Protein AF-A0A7C9A478-F1 (afdb_monomer_lite)

Foldseek 3Di:
DPDDPQDALQHQDDFDADLQQATFDDCVVVVCPPPPLGLQVVQVVQVVVVHAAEDEDEAAGFLVQLVVFHFHAQQVVRDGDDDPHDGHTSVNFFDLVQAQPRRSNTDTHGNLVDPRSLSRLLNRVVSCVVSRHQEYEYELCDAPSPDLSRLQSNLVSQLPDPRHHAYEYDDQDNPDPVRCVSRFARGAEYENHGDAALDLVLLVVVVVSLQVCLVVVQAQPHYRVGTYHHASDEQNAAWAAPPRDPPHDIDGRPHDLVSSLSSLQSCLLSLHDYHHHHDPVRDDPSNVCSSPVVVSVCSSPPNPSWHFDPDDPDDDPDDDDGDID

Sequence (325 aa):
RKYMPEASTNSVGADTIDEWGRVVPDPSRWPSAADGNGFTKVAESVHQMGLKFGIHVMKGLSLQAYNANTIILDSTKGVAYEEGGRVWTAKDIGVEDNVCKWMNQGFMAVNTSLGAGRAFLRSLYAQYAQWGVDFVKNDCVFGDDFDMGEISYVSELLGEFERPIIYSLSPGANANLELAKKINGLVNMYRVTADDWDQWEHVKAHFDVSRDFAAANMIGATGLNGRSWPDLDMLPLGWLSNADSNEGPHRQCNLTIDEQKTQMTLWSMAKSPIMFGGDMRRLDSMTYGLITNPVLLEINSFSSNNHECSCLLSVDHRPPVALIK

Secondary structure (DSSP, 8-state):
----TT--TT-SS--EE-TTS-EE--TTT-GGGTTTTTTHHHHHHHHHTT---EEEEESSEEHHHHHHTPBPEETTTTEE-EETTEE-BHHHHEEEEEE-TT-TTTEEEE-TTSHHHHHHHHHHHHHHHHTT--EEEEESSSGGG--HHHHHHHHHHHHH-SS--EEEE---TT--HHHHHHHGGG-SEEE-SS---SSHHHHHHHHHHHHHHHHTT-TTEEETTEEEEEE---B--SEEE-TT-SS--EEE-SS-HHHHHHHHHHHHHTT----B-S-GGG--HHHHHHHT-HHHHHHHHH--S--B------S--------B-

Structure (mmCIF, N/CA/C/O backbone):
data_AF-A0A7C9A478-F1
#
_entry.id   AF-A0A7C9A478-F1
#
loop_
_atom_site.group_PDB
_atom_site.id
_atom_site.type_symbol
_atom_site.label_atom_id
_atom_site.label_alt_id
_atom_site.label_comp_id
_atom_site.label_asym_id
_atom_site.label_entity_id
_atom_site.label_seq_id
_atom_site.pdbx_PDB_ins_code
_atom_site.Cartn_x
_atom_site.Cartn_y
_atom_site.Cartn_z
_atom_site.occupancy
_atom_site.B_iso_or_equiv
_atom_site.auth_seq_id
_atom_site.auth_comp_id
_atom_site.auth_asym_id
_atom_site.auth_atom_id
_atom_site.pdbx_PDB_model_num
ATOM 1 N N . ARG A 1 1 ? -12.675 8.443 -12.925 1.00 47.56 1 ARG A N 1
ATOM 2 C CA . ARG A 1 1 ? -13.158 8.719 -11.549 1.00 47.56 1 ARG A CA 1
ATOM 3 C C . ARG A 1 1 ? -14.431 9.547 -11.666 1.00 47.56 1 ARG A C 1
ATOM 5 O O . ARG A 1 1 ? -14.538 10.280 -12.637 1.00 47.56 1 ARG A O 1
ATOM 12 N N . LYS A 1 2 ? -15.391 9.405 -10.749 1.00 49.81 2 LYS A N 1
ATOM 13 C CA . LYS A 1 2 ? -16.482 10.381 -10.604 1.00 49.81 2 LYS A CA 1
ATOM 14 C C . LYS A 1 2 ? -15.938 11.534 -9.759 1.00 49.81 2 LYS A C 1
ATOM 16 O O . LYS A 1 2 ? -15.300 11.257 -8.744 1.00 49.81 2 LYS A O 1
ATOM 21 N N . TYR A 1 3 ? -16.114 12.771 -10.204 1.00 54.38 3 TYR A N 1
ATOM 22 C CA . TYR A 1 3 ? -15.634 13.943 -9.480 1.00 54.38 3 TYR A CA 1
ATOM 23 C C . TYR A 1 3 ? -16.358 14.138 -8.161 1.00 54.38 3 TYR A C 1
ATOM 25 O O . TYR A 1 3 ? -17.564 13.907 -8.060 1.00 54.38 3 TYR A O 1
ATOM 33 N N . MET A 1 4 ? -15.589 14.569 -7.167 1.00 57.47 4 MET A N 1
ATOM 34 C CA . MET A 1 4 ? -16.077 14.947 -5.853 1.00 57.47 4 MET A CA 1
ATOM 35 C C . MET A 1 4 ? -15.617 16.370 -5.561 1.00 57.47 4 MET A C 1
ATOM 37 O O . MET A 1 4 ? -14.416 16.577 -5.389 1.00 57.47 4 MET A O 1
ATOM 41 N N . PRO A 1 5 ? -16.545 17.343 -5.525 1.00 54.28 5 PRO A N 1
ATOM 42 C CA . PRO A 1 5 ? -16.210 18.753 -5.333 1.00 54.28 5 PRO A CA 1
ATOM 43 C C . PRO A 1 5 ? -15.437 19.047 -4.041 1.00 54.28 5 PRO A C 1
ATOM 45 O O . PRO A 1 5 ? -14.673 20.003 -3.997 1.00 54.28 5 PRO A O 1
ATOM 48 N N . GLU A 1 6 ? -15.613 18.221 -3.007 1.00 57.06 6 GLU A N 1
ATOM 49 C CA . GLU A 1 6 ? -15.021 18.417 -1.676 1.00 57.06 6 GLU A CA 1
ATOM 50 C C . GLU A 1 6 ? -13.717 17.623 -1.462 1.00 57.06 6 GLU A C 1
ATOM 52 O O . GLU A 1 6 ? -13.102 17.707 -0.400 1.00 57.06 6 GLU A O 1
ATOM 57 N N . ALA A 1 7 ? -13.262 16.856 -2.461 1.00 57.94 7 ALA A N 1
ATOM 58 C CA . ALA A 1 7 ? -12.037 16.069 -2.346 1.00 57.94 7 ALA A CA 1
ATOM 59 C C . ALA A 1 7 ? -10.788 16.961 -2.470 1.00 57.94 7 ALA A C 1
ATOM 61 O O . ALA A 1 7 ? -10.536 17.548 -3.525 1.00 57.94 7 ALA A O 1
ATOM 62 N N . SER A 1 8 ? -9.993 17.008 -1.399 1.00 61.06 8 SER A N 1
ATOM 63 C CA . SER A 1 8 ? -8.713 17.720 -1.290 1.00 61.06 8 SER A CA 1
ATOM 64 C C . SER A 1 8 ? -7.586 16.743 -0.943 1.00 61.06 8 SER A C 1
ATOM 66 O O . SER A 1 8 ? -7.820 15.753 -0.247 1.00 61.06 8 SER A O 1
ATOM 68 N N . THR A 1 9 ? -6.356 17.037 -1.381 1.00 62.03 9 THR A N 1
ATOM 69 C CA . THR A 1 9 ? -5.144 16.296 -0.980 1.00 62.03 9 THR A CA 1
ATOM 70 C C . THR A 1 9 ? -4.858 16.419 0.519 1.00 62.03 9 THR A C 1
ATOM 72 O O . THR A 1 9 ? -4.272 15.513 1.102 1.00 62.03 9 THR A O 1
ATOM 75 N N . ASN A 1 10 ? -5.348 17.486 1.161 1.00 62.34 10 ASN A N 1
ATOM 76 C CA . ASN A 1 10 ? -5.323 17.685 2.609 1.00 62.34 10 ASN A CA 1
ATOM 77 C C . ASN A 1 10 ? -6.746 17.585 3.191 1.00 62.34 10 ASN A C 1
ATOM 79 O O . ASN A 1 10 ? -7.309 18.569 3.669 1.00 62.34 10 ASN A O 1
ATOM 83 N N . SER A 1 11 ? -7.382 16.422 3.016 1.00 55.88 11 SER A N 1
ATOM 84 C CA . SER A 1 11 ? -8.776 16.162 3.405 1.00 55.88 11 SER A CA 1
ATOM 85 C C . SER A 1 11 ? -9.009 16.419 4.899 1.00 55.88 11 SER A C 1
ATOM 87 O O . SER A 1 11 ? -8.360 15.800 5.731 1.00 55.88 11 SER A O 1
ATOM 89 N N . VAL A 1 12 ? -9.963 17.301 5.226 1.00 53.62 12 VAL A N 1
ATOM 90 C CA . VAL A 1 12 ? -10.421 17.604 6.601 1.00 53.62 12 VAL A CA 1
ATOM 91 C C . VAL A 1 12 ? -11.694 16.820 6.967 1.00 53.62 12 VAL A C 1
ATOM 93 O O . VAL A 1 12 ? -12.172 16.931 8.093 1.00 53.62 12 VAL A O 1
ATOM 96 N N . GLY A 1 13 ? -12.292 16.031 6.059 1.00 51.97 13 GLY A N 1
ATOM 97 C CA . GLY A 1 13 ? -13.595 15.435 6.387 1.00 51.97 13 GLY A CA 1
ATOM 98 C C . GLY A 1 13 ? -14.427 14.765 5.293 1.00 51.97 13 GLY A C 1
ATOM 99 O O . GLY A 1 13 ? -15.641 14.926 5.327 1.00 51.97 13 GLY A O 1
ATOM 100 N N . ALA A 1 14 ? -13.836 14.036 4.338 1.00 63.97 14 ALA A 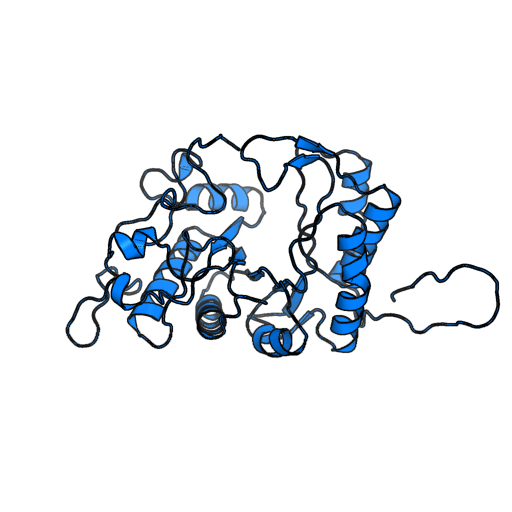N 1
ATOM 101 C CA . ALA A 1 14 ? -14.617 13.313 3.314 1.00 63.97 14 ALA A CA 1
ATOM 102 C C . ALA A 1 14 ? -14.519 11.771 3.369 1.00 63.97 14 ALA A C 1
ATOM 104 O O . ALA A 1 14 ? -15.193 11.080 2.608 1.00 63.97 14 ALA A O 1
ATOM 105 N N . ASP A 1 15 ? -13.695 11.204 4.249 1.00 77.62 15 ASP A N 1
ATOM 106 C CA . ASP A 1 15 ? -13.691 9.763 4.535 1.00 77.62 15 ASP A CA 1
ATOM 107 C C . ASP A 1 15 ? -15.051 9.323 5.075 1.00 77.62 15 ASP A C 1
ATOM 109 O O . ASP A 1 15 ? -15.577 9.901 6.020 1.00 77.62 15 ASP A O 1
ATOM 113 N N . THR A 1 16 ? -15.618 8.270 4.501 1.00 88.38 16 THR A N 1
ATOM 114 C CA . THR A 1 16 ? -16.797 7.630 5.082 1.00 88.38 16 THR A CA 1
ATOM 115 C C . THR A 1 16 ? -16.318 6.688 6.181 1.00 88.38 16 THR A C 1
ATOM 117 O O . THR A 1 16 ? -15.454 5.853 5.920 1.00 88.38 16 THR A O 1
ATOM 120 N N . ILE A 1 17 ? -16.850 6.813 7.398 1.00 93.19 17 ILE A N 1
ATOM 121 C CA . ILE A 1 17 ? -16.544 5.913 8.519 1.00 93.19 17 ILE A CA 1
ATOM 122 C C . ILE A 1 17 ? -17.792 5.153 8.972 1.00 93.19 17 ILE A C 1
ATOM 124 O O . ILE A 1 17 ? -18.905 5.670 8.860 1.00 93.19 17 ILE A O 1
ATOM 128 N N . ASP A 1 18 ? -17.609 3.937 9.479 1.00 95.44 18 ASP A N 1
ATOM 129 C CA . ASP A 1 18 ? -18.662 3.198 10.180 1.00 95.44 18 ASP A CA 1
ATOM 130 C C . ASP A 1 18 ? -18.786 3.626 11.655 1.00 95.44 18 ASP A C 1
ATOM 132 O O . ASP A 1 18 ? -18.048 4.488 12.145 1.00 95.44 18 ASP A O 1
ATOM 136 N N . GLU A 1 19 ? -19.727 3.027 12.387 1.00 95.38 19 GLU A N 1
ATOM 137 C CA . GLU A 1 19 ? -19.998 3.361 13.789 1.00 95.38 19 GLU A CA 1
ATOM 138 C C . GLU A 1 19 ? -18.826 3.070 14.747 1.00 95.38 19 GLU A C 1
ATOM 140 O O . GLU A 1 19 ? -18.793 3.592 15.865 1.00 95.38 19 GLU A O 1
ATOM 145 N N . TRP A 1 20 ? -17.842 2.284 14.300 1.00 97.88 20 TRP A N 1
ATOM 146 C CA . TRP A 1 20 ? -16.633 1.924 15.043 1.00 97.88 20 TRP A CA 1
ATOM 147 C C . TRP A 1 20 ? -15.422 2.787 14.658 1.00 97.88 20 TRP A C 1
ATOM 149 O O . TRP A 1 20 ? -14.313 2.574 15.152 1.00 97.88 20 TRP A O 1
ATOM 159 N N . GLY A 1 21 ? -15.612 3.768 13.771 1.00 96.19 21 GLY A N 1
ATOM 160 C CA . GLY A 1 21 ? -14.551 4.643 13.278 1.00 96.19 21 GLY A CA 1
ATOM 161 C C . GLY A 1 21 ? -13.669 4.024 12.199 1.00 96.19 21 GLY A C 1
ATOM 162 O O . GLY A 1 21 ? -12.594 4.557 11.916 1.00 96.19 21 GLY A O 1
ATOM 163 N N . ARG A 1 22 ? -14.082 2.906 11.592 1.00 97.44 22 ARG A N 1
ATOM 164 C CA . ARG A 1 22 ? -13.344 2.280 10.489 1.00 97.44 22 ARG A CA 1
ATOM 165 C C . ARG A 1 22 ? -13.717 2.940 9.173 1.00 97.44 22 ARG A C 1
ATOM 167 O O . ARG A 1 22 ? -14.894 3.177 8.918 1.00 97.44 22 ARG A O 1
ATOM 174 N N . VAL A 1 23 ? -12.731 3.211 8.322 1.00 94.81 23 VAL A N 1
ATOM 175 C CA . VAL A 1 23 ? -12.978 3.806 7.003 1.00 94.81 23 VAL A CA 1
ATOM 176 C C . VAL A 1 23 ? -13.649 2.784 6.084 1.00 94.81 23 VAL A C 1
ATOM 178 O O . VAL A 1 23 ? -13.200 1.647 5.967 1.00 94.81 23 VAL A O 1
ATOM 181 N N . VAL A 1 24 ? -14.707 3.204 5.395 1.00 95.31 24 VAL A N 1
ATOM 182 C CA . VAL A 1 24 ? -15.461 2.399 4.430 1.00 95.31 24 VAL A CA 1
ATOM 183 C C . VAL A 1 24 ? -15.509 3.092 3.064 1.00 95.31 24 VAL A C 1
ATOM 185 O O . VAL A 1 24 ? -15.396 4.317 2.978 1.00 95.31 24 VAL A O 1
ATOM 188 N N . PRO A 1 25 ? -15.658 2.338 1.959 1.00 94.44 25 PRO A N 1
ATOM 189 C CA . PRO A 1 25 ? -15.804 2.942 0.641 1.00 94.44 25 PRO A CA 1
ATOM 190 C C . PRO A 1 25 ? -17.063 3.800 0.542 1.00 94.44 25 PRO A C 1
ATOM 192 O O . PRO A 1 25 ? -18.162 3.330 0.824 1.00 94.44 25 PRO A O 1
ATOM 195 N N . ASP A 1 26 ? -16.897 5.029 0.052 1.00 90.88 26 ASP A N 1
ATOM 196 C CA . ASP A 1 26 ? -18.003 5.945 -0.226 1.00 90.88 26 ASP A CA 1
ATOM 197 C C . ASP A 1 26 ? -18.970 5.341 -1.271 1.00 90.88 26 ASP A C 1
ATOM 199 O O . ASP A 1 26 ? -18.578 5.170 -2.438 1.00 90.88 26 ASP A O 1
ATOM 203 N N . PRO A 1 27 ? -20.240 5.067 -0.910 1.00 90.81 27 PRO A N 1
ATOM 204 C CA . PRO A 1 27 ? -21.226 4.480 -1.816 1.00 90.81 27 PRO A CA 1
ATOM 205 C C . PRO A 1 27 ? -21.542 5.332 -3.052 1.00 90.81 27 PRO A C 1
ATOM 207 O O . PRO A 1 27 ? -21.963 4.815 -4.085 1.00 90.81 27 PRO A O 1
ATOM 210 N N . SER A 1 28 ? -21.323 6.645 -3.004 1.00 87.94 28 SER A N 1
ATOM 211 C CA . SER A 1 28 ? -21.551 7.527 -4.153 1.00 87.94 28 SER A CA 1
ATOM 212 C C . SER A 1 28 ? -20.496 7.357 -5.258 1.00 87.94 28 SER A C 1
ATOM 214 O O . SER A 1 28 ? -20.785 7.612 -6.439 1.00 87.94 28 SER A O 1
ATOM 216 N N . ARG A 1 29 ? -19.291 6.896 -4.883 1.00 86.06 29 ARG A N 1
ATOM 217 C CA . ARG A 1 29 ? -18.206 6.461 -5.781 1.00 86.06 29 ARG A CA 1
ATOM 218 C C . ARG A 1 29 ? -18.263 4.971 -6.078 1.00 86.06 29 ARG A C 1
ATOM 220 O O . ARG A 1 29 ? -17.983 4.580 -7.209 1.00 86.06 29 ARG A O 1
ATOM 227 N N . TRP A 1 30 ? -18.629 4.174 -5.083 1.00 91.94 30 TRP A N 1
ATOM 228 C CA . TRP A 1 30 ? -18.710 2.722 -5.145 1.00 91.94 30 TRP A CA 1
ATOM 229 C C . TRP A 1 30 ? -20.129 2.263 -4.803 1.00 91.94 30 TRP A C 1
ATOM 231 O O . TRP A 1 30 ? -20.355 1.789 -3.698 1.00 91.94 30 TRP A O 1
ATOM 241 N N . PRO A 1 31 ? -21.102 2.350 -5.729 1.00 95.06 31 PRO A N 1
ATOM 242 C CA . PRO A 1 31 ? -22.495 2.001 -5.426 1.00 95.06 31 PRO A CA 1
ATOM 243 C C . PRO A 1 31 ? -22.683 0.592 -4.853 1.00 95.06 31 PRO A C 1
ATOM 245 O O . PRO A 1 31 ? -23.577 0.362 -4.049 1.00 95.06 31 PRO A O 1
ATOM 248 N N . SER A 1 32 ? -21.803 -0.345 -5.213 1.00 96.75 32 SER A N 1
ATOM 249 C CA . SER A 1 32 ? -21.790 -1.709 -4.680 1.00 96.75 32 SER A CA 1
ATOM 250 C C . SER A 1 32 ? -21.407 -1.815 -3.197 1.00 96.75 32 SER A C 1
ATOM 252 O O . SER A 1 32 ? -21.525 -2.899 -2.637 1.00 96.75 32 SER A O 1
ATOM 254 N N . ALA A 1 33 ? -20.919 -0.733 -2.584 1.00 96.00 33 ALA A N 1
ATOM 255 C CA . ALA A 1 33 ? -20.595 -0.646 -1.162 1.00 96.00 33 ALA A CA 1
ATOM 256 C C . ALA A 1 33 ? -21.794 -0.299 -0.275 1.00 96.00 33 ALA A C 1
ATOM 258 O O . ALA A 1 33 ? -21.683 -0.384 0.949 1.00 96.00 33 ALA A O 1
ATOM 259 N N . ALA A 1 34 ? -22.922 0.097 -0.876 1.00 94.00 34 ALA A N 1
ATOM 260 C CA . ALA A 1 34 ? -24.152 0.382 -0.152 1.00 94.00 34 ALA A CA 1
ATOM 261 C C . ALA A 1 34 ? -24.584 -0.806 0.728 1.00 94.00 34 ALA A C 1
ATOM 263 O O . ALA A 1 34 ? -24.172 -1.949 0.509 1.00 94.00 34 ALA A O 1
ATOM 264 N N . ASP A 1 35 ? -25.415 -0.523 1.730 1.00 93.12 35 ASP A N 1
ATOM 265 C CA . ASP A 1 35 ? -25.995 -1.528 2.631 1.00 93.12 35 ASP A CA 1
ATOM 266 C C . ASP A 1 35 ? -24.948 -2.359 3.400 1.00 93.12 35 ASP A C 1
ATOM 268 O O . ASP A 1 35 ? -25.143 -3.540 3.673 1.00 93.12 35 ASP A O 1
ATOM 272 N N . GLY A 1 36 ? -23.806 -1.744 3.731 1.00 92.25 36 GLY A N 1
ATOM 273 C CA . GLY A 1 36 ? -22.744 -2.373 4.524 1.00 92.25 36 GLY A CA 1
ATOM 274 C C . GLY A 1 36 ? -21.882 -3.384 3.760 1.00 92.25 36 GLY A C 1
ATOM 275 O O . GLY A 1 36 ? -21.046 -4.050 4.366 1.00 92.25 36 GLY A O 1
ATOM 276 N N . ASN A 1 37 ? -22.035 -3.490 2.435 1.00 96.25 37 ASN A N 1
ATOM 277 C CA . ASN A 1 37 ? -21.259 -4.428 1.614 1.00 96.25 37 ASN A CA 1
ATOM 278 C C . ASN A 1 37 ? -19.765 -4.072 1.523 1.00 96.25 37 ASN A C 1
ATOM 280 O O . ASN A 1 37 ? -18.957 -4.929 1.163 1.00 96.25 37 ASN A O 1
ATOM 284 N N . GLY A 1 38 ? -19.392 -2.816 1.797 1.00 96.62 38 GLY A N 1
ATOM 285 C CA . GLY A 1 38 ? -18.011 -2.351 1.683 1.00 96.62 38 GLY A CA 1
ATOM 286 C C . GLY A 1 38 ? -17.397 -2.716 0.327 1.00 96.62 38 GLY A C 1
ATOM 287 O O . GLY A 1 38 ? -17.987 -2.455 -0.721 1.00 96.62 38 GLY A O 1
ATOM 288 N N . PHE A 1 39 ? -16.224 -3.354 0.323 1.00 98.31 39 PHE A N 1
ATOM 289 C CA . PHE A 1 39 ? -15.592 -3.807 -0.922 1.00 98.31 39 PHE A CA 1
ATOM 290 C C . PHE A 1 39 ? -15.925 -5.244 -1.340 1.00 98.31 39 PHE A C 1
ATOM 292 O O . PHE A 1 39 ? -15.498 -5.645 -2.425 1.00 98.31 39 PHE A O 1
ATOM 299 N N . THR A 1 40 ? -16.723 -5.999 -0.574 1.00 98.38 40 THR A N 1
ATOM 300 C CA . THR A 1 40 ? -16.998 -7.424 -0.843 1.00 98.38 40 THR A CA 1
ATOM 301 C C . THR A 1 40 ? -17.434 -7.671 -2.285 1.00 98.38 40 THR A C 1
ATOM 303 O O . THR A 1 40 ? -16.876 -8.522 -2.969 1.00 98.38 40 THR A O 1
ATOM 306 N N . LYS A 1 41 ? -18.382 -6.881 -2.802 1.00 98.31 41 LYS A N 1
ATOM 307 C CA . LYS A 1 41 ? -18.915 -7.065 -4.164 1.00 98.31 41 LYS A CA 1
ATOM 308 C C . LYS A 1 41 ? -17.900 -6.766 -5.268 1.00 98.31 41 LYS A C 1
ATOM 310 O O . LYS A 1 41 ? -17.929 -7.401 -6.325 1.00 98.31 41 LYS A O 1
ATOM 315 N N . VAL A 1 42 ? -16.993 -5.821 -5.028 1.00 97.94 42 VAL A N 1
ATOM 316 C CA . VAL A 1 42 ? -15.906 -5.508 -5.964 1.00 97.94 42 VAL A CA 1
ATOM 317 C C . VAL A 1 42 ? -14.882 -6.637 -5.951 1.00 97.94 42 VAL A C 1
ATOM 319 O O . VAL A 1 42 ? -14.532 -7.140 -7.016 1.00 97.94 42 VAL A O 1
ATOM 322 N N . ALA A 1 43 ? -14.459 -7.076 -4.765 1.00 98.31 43 ALA A N 1
ATOM 323 C CA . ALA A 1 43 ? -13.511 -8.172 -4.614 1.00 98.31 43 ALA A CA 1
ATOM 324 C C . ALA A 1 43 ? -14.042 -9.473 -5.239 1.00 98.31 43 ALA A C 1
ATOM 326 O O . ALA A 1 43 ? -13.342 -10.077 -6.044 1.00 98.31 43 ALA A O 1
ATOM 327 N N . GLU A 1 44 ? -15.304 -9.842 -4.979 1.00 98.44 44 GLU A N 1
ATOM 328 C CA . GLU A 1 44 ? -15.972 -10.995 -5.606 1.00 98.44 44 GLU A CA 1
ATOM 329 C C . GLU A 1 44 ? -15.916 -10.920 -7.139 1.00 98.44 44 GLU A C 1
ATOM 331 O O . GLU A 1 44 ? -15.563 -11.898 -7.798 1.00 98.44 44 GLU A O 1
ATOM 336 N N . SER A 1 45 ? -16.219 -9.751 -7.712 1.00 98.25 45 SER A N 1
ATOM 337 C CA . SER A 1 45 ? -16.189 -9.546 -9.166 1.00 98.25 45 SER A CA 1
ATOM 338 C C . SER A 1 45 ? -14.774 -9.696 -9.734 1.00 98.25 45 SER A C 1
ATOM 340 O O . SER A 1 45 ? -14.589 -10.311 -10.781 1.00 98.25 45 SER A O 1
ATOM 342 N N . VAL A 1 46 ? -13.763 -9.168 -9.037 1.00 98.31 46 VAL A N 1
ATOM 343 C CA . VAL A 1 46 ? -12.347 -9.288 -9.421 1.00 98.31 46 VAL A CA 1
ATOM 344 C C . VAL A 1 46 ? -11.871 -10.742 -9.318 1.00 98.31 46 VAL A C 1
ATOM 346 O O . VAL A 1 46 ? -11.220 -11.243 -10.236 1.00 98.31 46 VAL A O 1
ATOM 349 N N . HIS A 1 47 ? -12.246 -11.462 -8.257 1.00 98.56 47 HIS A N 1
ATOM 350 C CA . HIS A 1 47 ? -11.898 -12.877 -8.081 1.00 98.56 47 HIS A CA 1
ATOM 351 C C . HIS A 1 47 ? -12.566 -13.774 -9.124 1.00 98.56 47 HIS A C 1
ATOM 353 O O . HIS A 1 47 ? -11.932 -14.710 -9.604 1.00 98.56 47 HIS A O 1
ATOM 359 N N . GLN A 1 48 ? -13.803 -13.476 -9.537 1.00 98.56 48 GLN A N 1
ATOM 360 C CA . GLN A 1 48 ? -14.483 -14.194 -10.627 1.00 98.56 48 GLN A CA 1
ATOM 361 C C . GLN A 1 48 ? -13.752 -14.062 -11.974 1.00 98.56 48 GLN A C 1
ATOM 363 O O . GLN A 1 48 ? -13.871 -14.946 -12.820 1.00 98.56 48 GLN A O 1
ATOM 368 N N . MET A 1 49 ? -12.958 -13.002 -12.164 1.00 98.38 49 MET A N 1
ATOM 369 C CA . MET A 1 49 ? -12.083 -12.830 -13.332 1.00 98.38 49 MET A CA 1
ATOM 370 C C . MET A 1 49 ? -10.740 -13.570 -13.197 1.00 98.38 49 MET A C 1
ATOM 372 O O . MET A 1 49 ? -9.908 -13.489 -14.098 1.00 98.38 49 MET A O 1
ATOM 376 N N . GLY A 1 50 ? -10.499 -14.269 -12.082 1.00 98.25 50 GLY A N 1
ATOM 377 C CA . GLY A 1 50 ? -9.217 -14.909 -11.778 1.00 98.25 50 GLY A CA 1
ATOM 378 C C . GLY A 1 50 ? -8.123 -13.933 -11.327 1.00 98.25 50 GLY A C 1
ATOM 379 O O . GLY A 1 50 ? -6.947 -14.290 -11.339 1.00 98.25 50 GLY A O 1
ATOM 380 N N . LEU A 1 51 ? -8.493 -12.705 -10.948 1.00 98.44 51 LEU A N 1
ATOM 381 C CA . LEU A 1 51 ? -7.577 -11.659 -10.491 1.00 98.44 51 LEU A CA 1
ATOM 382 C C . LEU A 1 51 ? -7.598 -11.524 -8.959 1.00 98.44 51 LEU A C 1
ATOM 384 O O . LEU A 1 51 ? -8.403 -12.150 -8.272 1.00 98.44 51 LEU A O 1
ATOM 388 N N . LYS A 1 52 ? -6.702 -10.690 -8.425 1.00 98.56 52 LYS A N 1
ATOM 389 C CA . LYS A 1 52 ? -6.610 -10.329 -7.002 1.00 98.56 52 LYS A CA 1
ATOM 390 C C . LYS A 1 52 ? -7.023 -8.877 -6.788 1.00 98.56 52 LYS A C 1
ATOM 392 O O . LYS A 1 52 ? -6.791 -8.042 -7.662 1.00 98.56 52 LYS A O 1
ATOM 397 N N . PHE A 1 53 ? -7.612 -8.577 -5.634 1.00 98.56 53 PHE A N 1
ATOM 398 C CA . PHE A 1 53 ? -8.088 -7.234 -5.301 1.00 98.56 53 PHE A CA 1
ATOM 399 C C . PHE A 1 53 ? -7.207 -6.576 -4.237 1.00 98.56 53 PHE A C 1
ATOM 401 O O . PHE A 1 53 ? -6.942 -7.168 -3.193 1.00 98.56 53 PHE A O 1
ATOM 408 N N . GLY A 1 54 ? -6.761 -5.346 -4.498 1.00 98.62 54 GLY A N 1
ATOM 409 C CA . GLY A 1 54 ? -5.918 -4.583 -3.585 1.00 98.62 54 GLY A CA 1
ATOM 410 C C . GLY A 1 54 ? -6.497 -3.218 -3.245 1.00 98.62 54 GLY A C 1
ATOM 411 O O . GLY A 1 54 ? -7.170 -2.606 -4.075 1.00 98.62 54 GLY A O 1
ATOM 412 N N . ILE A 1 55 ? -6.206 -2.737 -2.038 1.00 98.62 55 ILE A N 1
ATOM 413 C CA . ILE A 1 55 ? -6.595 -1.403 -1.570 1.00 98.62 55 ILE A CA 1
ATOM 414 C C . ILE A 1 55 ? -5.382 -0.615 -1.074 1.00 98.62 55 ILE A C 1
ATOM 416 O O . ILE A 1 55 ? -4.380 -1.176 -0.628 1.00 98.62 55 ILE A O 1
ATOM 420 N N . HIS A 1 56 ? -5.489 0.705 -1.164 1.00 97.88 56 HIS A N 1
ATOM 421 C CA . HIS A 1 56 ? -4.591 1.646 -0.504 1.00 97.88 56 HIS A CA 1
ATOM 422 C C . HIS A 1 56 ? -5.245 2.095 0.799 1.00 97.88 56 HIS A C 1
ATOM 424 O O . HIS A 1 56 ? -6.454 2.339 0.830 1.00 97.88 56 HIS A O 1
ATOM 430 N N . VAL A 1 57 ? -4.453 2.145 1.863 1.00 97.19 57 VAL A N 1
ATOM 431 C CA . VAL A 1 57 ? -4.873 2.594 3.187 1.00 97.19 57 VAL A CA 1
ATOM 432 C C . VAL A 1 57 ? -3.833 3.560 3.729 1.00 97.19 57 VAL A C 1
ATOM 434 O O . VAL A 1 57 ? -2.658 3.507 3.369 1.00 97.19 57 VAL A O 1
ATOM 437 N N . MET A 1 58 ? -4.283 4.441 4.605 1.00 95.81 58 MET A N 1
ATOM 438 C CA . MET A 1 58 ? -3.426 5.379 5.311 1.00 95.81 58 MET A CA 1
ATOM 439 C C . MET A 1 58 ? -3.087 4.823 6.688 1.00 95.81 58 MET A C 1
ATOM 441 O O . MET A 1 58 ? -3.838 3.998 7.219 1.00 95.81 58 MET A O 1
ATOM 445 N N . LYS A 1 59 ? -1.997 5.327 7.272 1.00 95.12 59 LYS A N 1
ATOM 446 C CA . LYS A 1 59 ? -1.611 5.013 8.644 1.00 95.12 59 LYS A CA 1
ATOM 447 C C . LYS A 1 59 ? -2.776 5.158 9.623 1.00 95.12 59 LYS A C 1
ATOM 449 O O . LYS A 1 59 ? -3.549 6.116 9.550 1.00 95.12 59 LYS A O 1
ATOM 454 N N . GLY A 1 60 ? -2.824 4.254 10.589 1.00 95.94 60 GLY A N 1
ATOM 455 C CA . GLY A 1 60 ? -3.570 4.415 11.827 1.00 95.94 60 GLY A CA 1
ATOM 456 C C . GLY A 1 60 ? -5.052 4.755 11.660 1.00 95.94 60 GLY A C 1
ATOM 457 O O . GLY A 1 60 ? -5.848 3.950 11.179 1.00 95.94 60 GLY A O 1
ATOM 458 N N . LEU A 1 61 ? -5.430 5.922 12.179 1.00 95.38 61 LEU A N 1
ATOM 459 C CA . LEU A 1 61 ? -6.797 6.350 12.464 1.00 95.38 61 LEU A CA 1
ATOM 460 C C . LEU A 1 61 ? -7.137 7.619 11.680 1.00 95.38 61 LEU A C 1
ATOM 462 O O . LEU A 1 61 ? -6.352 8.569 11.644 1.00 95.38 61 LEU A O 1
ATOM 466 N N . SER A 1 62 ? -8.340 7.667 11.105 1.00 94.31 62 SER A N 1
ATOM 467 C CA . SER A 1 62 ? -8.835 8.879 10.451 1.00 94.31 62 SER A CA 1
ATOM 468 C C . SER A 1 62 ? -9.146 9.972 11.477 1.00 94.31 62 SER A C 1
ATOM 470 O O . SER A 1 62 ? -9.701 9.724 12.554 1.00 94.31 62 SER A O 1
ATOM 472 N N . LEU A 1 63 ? -8.852 11.222 11.122 1.00 91.81 63 LEU A N 1
ATOM 473 C CA . LEU A 1 63 ? -9.144 12.378 11.968 1.00 91.81 63 LEU A CA 1
ATOM 474 C C . LEU A 1 63 ? -10.651 12.529 12.220 1.00 91.81 63 LEU A C 1
ATOM 476 O O . LEU A 1 63 ? -11.065 13.058 13.247 1.00 91.81 63 LEU A O 1
ATOM 480 N N . GLN A 1 64 ? -11.488 12.021 11.316 1.00 91.38 64 GLN A N 1
ATOM 481 C CA . GLN A 1 64 ? -12.937 11.992 11.500 1.00 91.38 64 GLN A CA 1
ATOM 482 C C . GLN A 1 64 ? -13.376 11.060 12.619 1.00 91.38 64 GLN A C 1
ATOM 484 O O . GLN A 1 64 ? -14.167 11.474 13.465 1.00 91.38 64 GLN A O 1
ATOM 489 N N . ALA A 1 65 ? -12.845 9.837 12.666 1.00 94.94 65 ALA A N 1
ATOM 490 C CA . ALA A 1 65 ? -13.129 8.913 13.757 1.00 94.94 65 ALA A CA 1
ATOM 491 C C . ALA A 1 65 ? -12.630 9.480 15.095 1.00 94.94 65 ALA A C 1
ATOM 493 O O . ALA A 1 65 ? -13.350 9.439 16.094 1.00 94.94 65 ALA A O 1
ATOM 494 N N . TYR A 1 66 ? -11.448 10.109 15.089 1.00 95.69 66 TYR A N 1
ATOM 495 C CA . TYR A 1 66 ? -10.906 10.830 16.244 1.00 95.69 66 TYR A CA 1
ATOM 496 C C . TYR A 1 66 ? -11.834 11.961 16.722 1.00 95.69 66 TYR A C 1
ATOM 498 O O . TYR A 1 66 ? -12.190 12.037 17.900 1.00 95.69 66 TYR A O 1
ATOM 506 N N . ASN A 1 67 ? -12.288 12.822 15.809 1.00 93.69 67 ASN A N 1
ATOM 507 C CA . ASN A 1 67 ? -13.140 13.969 16.129 1.00 93.69 67 ASN A CA 1
ATOM 508 C C . ASN A 1 67 ? -14.543 13.555 16.585 1.00 93.69 67 ASN A C 1
ATOM 510 O O . ASN A 1 67 ? -15.059 14.120 17.553 1.00 93.69 67 ASN A O 1
ATOM 514 N N . ALA A 1 68 ? -15.131 12.547 15.936 1.00 94.88 68 ALA A N 1
ATOM 515 C CA . ALA A 1 68 ? -16.396 11.934 16.340 1.00 94.88 68 ALA A CA 1
ATOM 516 C C . ALA A 1 68 ? -16.272 11.123 17.642 1.00 94.88 68 ALA A C 1
ATOM 518 O O . ALA A 1 68 ? -17.283 10.780 18.251 1.00 94.88 68 ALA A O 1
ATOM 519 N N . ASN A 1 69 ? -15.039 10.852 18.079 1.00 97.56 69 ASN A N 1
ATOM 520 C CA . ASN A 1 69 ? -14.704 10.058 19.250 1.00 97.56 69 ASN A CA 1
ATOM 521 C C . ASN A 1 69 ? -15.400 8.689 19.262 1.00 97.56 69 ASN A C 1
ATOM 523 O O . ASN A 1 69 ? -16.032 8.305 20.250 1.00 97.56 69 ASN A O 1
ATOM 527 N N . THR A 1 70 ? -15.323 7.981 18.135 1.00 98.31 70 THR A N 1
ATOM 528 C CA . THR A 1 70 ? -16.003 6.694 17.951 1.00 98.31 70 THR A CA 1
ATOM 529 C C . THR A 1 70 ? -15.522 5.648 18.955 1.00 98.31 70 THR A C 1
ATOM 531 O O . THR A 1 70 ? -14.396 5.699 19.454 1.00 98.31 70 THR A O 1
ATOM 534 N N . ILE A 1 71 ? -16.385 4.679 19.255 1.00 98.56 71 ILE A N 1
ATOM 535 C CA . ILE A 1 71 ? -16.048 3.540 20.116 1.00 98.56 71 ILE A CA 1
ATOM 536 C C . ILE A 1 71 ? -15.189 2.551 19.325 1.00 98.56 71 ILE A C 1
ATOM 538 O O . ILE A 1 71 ? -15.441 2.318 18.146 1.00 98.56 71 ILE A O 1
ATOM 542 N N . ILE A 1 72 ? -14.202 1.936 19.976 1.00 98.69 72 ILE A N 1
ATOM 543 C CA . ILE A 1 72 ? -13.369 0.907 19.346 1.00 98.69 72 ILE A CA 1
ATOM 544 C C . ILE A 1 72 ? -14.083 -0.447 19.369 1.00 98.69 72 ILE A C 1
ATOM 546 O O . ILE A 1 72 ? -14.597 -0.864 20.404 1.00 98.69 72 ILE A O 1
ATOM 550 N N . LEU A 1 73 ? -14.089 -1.153 18.238 1.00 98.69 73 LEU A N 1
ATOM 551 C CA . LEU A 1 73 ? -14.655 -2.497 18.115 1.00 98.69 73 LEU A CA 1
ATOM 552 C C . LEU A 1 73 ? -13.679 -3.570 18.616 1.00 98.69 73 LEU A C 1
ATOM 554 O O . LEU A 1 73 ? -12.567 -3.702 18.100 1.00 98.69 73 LEU A O 1
ATOM 558 N N . ASP A 1 74 ? -14.129 -4.431 19.527 1.00 98.19 74 ASP A N 1
ATOM 559 C CA . ASP A 1 74 ? -13.534 -5.754 19.711 1.00 98.19 74 ASP A CA 1
ATOM 560 C C . ASP A 1 74 ? -14.053 -6.684 18.606 1.00 98.19 74 ASP A C 1
ATOM 562 O O . ASP A 1 74 ? -15.113 -7.304 18.718 1.00 98.19 74 ASP A O 1
ATOM 566 N N . SER A 1 75 ? -13.293 -6.777 17.516 1.00 96.56 75 SER A N 1
ATOM 567 C CA . SER A 1 75 ? -13.668 -7.576 16.338 1.00 96.56 75 SER A CA 1
ATOM 568 C C . SER A 1 75 ? -13.807 -9.077 16.612 1.00 96.56 75 SER A C 1
ATOM 570 O O . SER A 1 75 ? -14.442 -9.773 15.824 1.00 96.56 75 SER A O 1
ATOM 572 N N . THR A 1 76 ? -13.270 -9.579 17.729 1.00 94.00 76 THR A N 1
ATOM 573 C CA . THR A 1 76 ? -13.406 -10.993 18.114 1.00 94.00 76 THR A CA 1
ATOM 574 C C . THR A 1 76 ? -14.725 -11.282 18.826 1.00 94.00 76 THR A C 1
ATOM 576 O O . THR A 1 76 ? -15.225 -12.404 18.769 1.00 94.00 76 THR A O 1
ATOM 579 N N . LYS A 1 77 ? -15.304 -10.268 19.479 1.00 96.25 77 LYS A N 1
ATOM 580 C CA . LYS A 1 77 ? -16.555 -10.381 20.242 1.00 96.25 77 LYS A CA 1
ATOM 581 C C . LYS A 1 77 ? -17.743 -9.681 19.582 1.00 96.25 77 LYS A C 1
ATOM 583 O O . LYS A 1 77 ? -18.878 -9.947 19.962 1.00 96.25 77 LYS A O 1
ATOM 588 N N . GLY A 1 78 ? -17.498 -8.784 18.627 1.00 96.56 78 GLY A N 1
ATOM 589 C CA . GLY A 1 78 ? -18.539 -7.989 17.972 1.00 96.56 78 GLY A CA 1
ATOM 590 C C . GLY A 1 78 ? -19.163 -6.922 18.879 1.00 96.56 78 GLY A C 1
ATOM 591 O O . GLY A 1 78 ? -20.312 -6.545 18.669 1.00 96.56 78 GLY A O 1
ATOM 592 N N . VAL A 1 79 ? -18.442 -6.469 19.908 1.00 97.75 79 VAL A N 1
ATOM 593 C CA . VAL A 1 79 ? -18.914 -5.475 20.890 1.00 97.75 79 VAL A CA 1
ATOM 594 C C . VAL A 1 79 ? -17.858 -4.394 21.124 1.00 97.75 79 VAL A C 1
ATOM 596 O O . VAL A 1 79 ? -16.737 -4.497 20.630 1.00 97.75 79 VAL A O 1
ATOM 599 N N . ALA A 1 80 ? -18.205 -3.360 21.892 1.00 98.44 80 ALA A N 1
ATOM 600 C CA . ALA A 1 80 ? -17.262 -2.326 22.305 1.00 98.44 80 ALA A CA 1
ATOM 601 C C . ALA A 1 80 ? -16.032 -2.924 23.014 1.00 98.44 80 ALA A C 1
ATOM 603 O O . ALA A 1 80 ? -16.158 -3.821 23.850 1.00 98.44 80 ALA A O 1
ATOM 604 N N . TYR A 1 81 ? -14.844 -2.418 22.687 1.00 98.62 81 TYR A N 1
ATOM 605 C CA . TYR A 1 81 ? -13.603 -2.828 23.330 1.00 98.62 81 TYR A CA 1
ATOM 606 C C . TYR A 1 81 ? -13.544 -2.285 24.758 1.00 98.62 81 TYR A C 1
ATOM 608 O O . TYR A 1 81 ? -13.524 -1.070 24.986 1.00 98.62 81 TYR A O 1
ATOM 616 N N . GLU A 1 82 ? -13.473 -3.208 25.713 1.00 98.06 82 GLU A N 1
ATOM 617 C CA . GLU A 1 82 ? -13.359 -2.917 27.135 1.00 98.06 82 GLU A CA 1
ATOM 618 C C . GLU A 1 82 ? -12.055 -3.476 27.699 1.00 98.06 82 GLU A C 1
ATOM 620 O O . GLU A 1 82 ? -11.752 -4.663 27.581 1.00 98.06 82 GLU A O 1
ATOM 625 N N . GLU A 1 83 ? -11.295 -2.613 28.367 1.00 97.75 83 GLU A N 1
ATOM 626 C CA . GLU A 1 83 ? -10.063 -2.975 29.063 1.00 97.75 83 GLU A CA 1
ATOM 627 C C . GLU A 1 83 ? -9.891 -2.046 30.265 1.00 97.75 83 GLU A C 1
ATOM 629 O O . GLU A 1 83 ? -10.092 -0.835 30.159 1.00 97.75 83 GLU A O 1
ATOM 634 N N . GLY A 1 84 ? -9.554 -2.608 31.429 1.00 95.62 84 GLY A N 1
ATOM 635 C CA . GLY A 1 84 ? -9.404 -1.826 32.661 1.00 95.62 84 GLY A CA 1
ATOM 636 C C . GLY A 1 84 ? -10.717 -1.252 33.211 1.00 95.62 84 GLY A C 1
ATOM 637 O O . GLY A 1 84 ? -10.686 -0.258 33.930 1.00 95.62 84 GLY A O 1
ATOM 638 N N . GLY A 1 85 ? -11.867 -1.853 32.880 1.00 96.06 85 GLY A N 1
ATOM 639 C CA . GLY A 1 85 ? -13.181 -1.442 33.395 1.00 96.06 85 GLY A CA 1
ATOM 640 C C . GLY A 1 85 ? -13.789 -0.213 32.711 1.00 96.06 85 GLY A C 1
ATOM 641 O O . GLY A 1 85 ? -14.680 0.414 33.280 1.00 96.06 85 GLY A O 1
ATOM 642 N N . ARG A 1 86 ? -13.316 0.144 31.511 1.00 97.62 86 ARG A N 1
ATOM 643 C CA . ARG A 1 86 ? -13.882 1.218 30.685 1.00 97.62 86 ARG A CA 1
ATOM 644 C C . ARG A 1 86 ? -13.957 0.815 29.216 1.00 97.62 86 ARG A C 1
ATOM 646 O O . ARG A 1 86 ? -13.158 -0.002 28.759 1.00 97.62 86 ARG A O 1
ATOM 653 N N . VAL A 1 87 ? -14.856 1.468 28.485 1.00 98.25 87 VAL A N 1
ATOM 654 C CA . VAL A 1 87 ? -14.901 1.441 27.019 1.00 98.25 87 VAL A CA 1
ATOM 655 C C . VAL A 1 87 ? -13.871 2.426 26.468 1.00 98.25 87 VAL A C 1
ATOM 657 O O . VAL A 1 87 ? -13.761 3.552 26.961 1.00 98.25 87 VAL A O 1
ATOM 660 N N . TRP A 1 88 ? -13.116 1.994 25.460 1.00 98.62 88 TRP A N 1
ATOM 661 C CA . TRP A 1 88 ? -12.106 2.817 24.795 1.00 98.62 88 TRP A CA 1
ATOM 662 C C . TRP A 1 88 ? -12.652 3.473 23.527 1.00 98.62 88 TRP A C 1
ATOM 664 O O . TRP A 1 88 ? -13.516 2.926 22.836 1.00 98.62 88 TRP A O 1
ATOM 674 N N . THR A 1 89 ? -12.117 4.650 23.219 1.00 98.75 89 THR A N 1
ATOM 675 C CA . THR A 1 89 ? -12.558 5.499 22.111 1.00 98.75 89 THR A CA 1
ATOM 676 C C . THR A 1 89 ? -11.401 5.912 21.208 1.00 98.75 89 THR A C 1
ATOM 678 O O . THR A 1 89 ? -10.229 5.771 21.562 1.00 98.75 89 THR A O 1
ATOM 681 N N . ALA A 1 90 ? -11.726 6.457 20.039 1.00 98.31 90 ALA A N 1
ATOM 682 C CA . ALA A 1 90 ? -10.756 6.964 19.077 1.00 98.31 90 ALA A CA 1
ATOM 683 C C . ALA A 1 90 ? -9.809 8.021 19.682 1.00 98.31 90 ALA A C 1
ATOM 685 O O . ALA A 1 90 ? -8.612 7.998 19.388 1.00 98.31 90 ALA A O 1
ATOM 686 N N . LYS A 1 91 ? -10.292 8.887 20.593 1.00 98.31 91 LYS A N 1
ATOM 687 C CA . LYS A 1 91 ? -9.429 9.867 21.279 1.00 98.31 91 LYS A CA 1
ATOM 688 C C . LYS A 1 91 ? -8.446 9.259 22.265 1.00 98.31 91 LYS A C 1
ATOM 690 O O . LYS A 1 91 ? -7.406 9.848 22.525 1.00 98.31 91 LYS A O 1
ATOM 695 N N . ASP A 1 92 ? -8.750 8.083 22.806 1.00 98.50 92 ASP A N 1
ATOM 696 C CA . ASP A 1 92 ? -7.846 7.407 23.736 1.00 98.50 92 ASP A CA 1
ATOM 697 C C . ASP A 1 92 ? -6.624 6.794 23.039 1.00 98.50 92 ASP A C 1
ATOM 699 O O . ASP A 1 92 ? -5.618 6.516 23.693 1.00 98.50 92 ASP A O 1
ATOM 703 N N . ILE A 1 93 ? -6.737 6.516 21.737 1.00 98.56 93 ILE A N 1
ATOM 704 C CA . ILE A 1 93 ? -5.736 5.752 20.985 1.00 98.56 93 ILE A CA 1
ATOM 705 C C . ILE A 1 93 ? -5.001 6.581 19.930 1.00 98.56 93 ILE A C 1
ATOM 707 O O . ILE A 1 93 ? -3.943 6.148 19.482 1.00 98.56 93 ILE A O 1
ATOM 711 N N . GLY A 1 94 ? -5.539 7.730 19.516 1.00 97.88 94 GLY A N 1
ATOM 712 C CA . GLY A 1 94 ? -4.903 8.606 18.533 1.00 97.88 94 GLY A CA 1
ATOM 713 C C . GLY A 1 94 ? -3.660 9.311 19.083 1.00 97.88 94 GLY A C 1
ATOM 714 O O . GLY A 1 94 ? -3.622 9.710 20.246 1.00 97.88 94 GLY A O 1
ATOM 715 N N . VAL A 1 95 ? -2.634 9.468 18.246 1.00 97.19 95 VAL A N 1
ATOM 716 C CA . VAL A 1 95 ? -1.398 10.192 18.581 1.00 97.19 95 VAL A CA 1
ATOM 717 C C . VAL A 1 95 ? -1.367 11.505 17.800 1.00 97.19 95 VAL A C 1
ATOM 719 O O . VAL A 1 95 ? -0.912 11.541 16.658 1.00 97.19 95 VAL A O 1
ATOM 722 N N . GLU A 1 96 ? -1.855 12.585 18.418 1.00 91.75 96 GLU A N 1
ATOM 723 C CA . GLU A 1 96 ? -2.058 13.891 17.762 1.00 91.75 96 GLU A CA 1
ATOM 724 C C . GLU A 1 96 ? -0.786 14.466 17.117 1.00 91.75 96 GLU A C 1
ATOM 726 O O . GLU A 1 96 ? -0.848 15.029 16.027 1.00 91.75 96 GLU A O 1
ATOM 731 N N . ASP A 1 97 ? 0.377 14.269 17.741 1.00 92.19 97 ASP A N 1
ATOM 732 C CA . ASP A 1 97 ? 1.658 14.782 17.235 1.00 92.19 97 ASP A CA 1
ATOM 733 C C . ASP A 1 97 ? 2.270 13.915 16.114 1.00 92.19 97 ASP A C 1
ATOM 735 O O . ASP A 1 97 ? 3.342 14.229 15.594 1.00 92.19 97 ASP A O 1
ATOM 739 N N . ASN A 1 98 ? 1.617 12.811 15.730 1.00 94.31 98 ASN A N 1
ATOM 740 C CA . ASN A 1 98 ? 2.093 11.871 14.713 1.00 94.31 98 ASN A CA 1
ATOM 741 C C . ASN A 1 98 ? 1.055 11.692 13.593 1.00 94.31 98 ASN A C 1
ATOM 743 O O . ASN A 1 98 ? 0.503 10.612 13.373 1.00 94.31 98 ASN A O 1
ATOM 747 N N . VAL A 1 99 ? 0.789 12.783 12.882 1.00 93.25 99 VAL A N 1
ATOM 748 C CA . VAL A 1 99 ? -0.050 12.817 11.675 1.00 93.25 99 VAL A CA 1
ATOM 749 C C . VAL A 1 99 ? 0.731 12.422 10.423 1.00 93.25 99 VAL A C 1
ATOM 751 O O . VAL A 1 99 ? 1.957 12.530 10.393 1.00 93.25 99 VAL A O 1
ATOM 754 N N . CYS A 1 100 ? 0.033 12.000 9.364 1.00 91.56 100 CYS A N 1
ATOM 755 C CA . CYS A 1 100 ? 0.672 11.859 8.055 1.00 91.56 100 CYS A CA 1
ATOM 756 C C . CYS A 1 100 ? 1.196 13.224 7.576 1.00 91.56 100 CYS A C 1
ATOM 758 O O . CYS A 1 100 ? 0.428 14.182 7.466 1.00 91.56 100 CYS A O 1
ATOM 760 N N . LYS A 1 101 ? 2.491 13.322 7.253 1.00 90.38 101 LYS A N 1
ATOM 761 C CA . LYS A 1 101 ? 3.154 14.605 6.947 1.00 90.38 101 LYS A CA 1
ATOM 762 C C . LYS A 1 101 ? 2.522 15.403 5.806 1.00 90.38 101 LYS A C 1
ATOM 764 O O . LYS A 1 101 ? 2.443 16.627 5.898 1.00 90.38 101 LYS A O 1
ATOM 769 N N . TRP A 1 102 ? 2.082 14.734 4.742 1.00 87.31 102 TRP A N 1
ATOM 770 C CA . TRP A 1 102 ? 1.499 15.383 3.561 1.00 87.31 102 TRP A CA 1
ATOM 771 C C . TRP A 1 102 ? -0.036 15.474 3.601 1.00 87.31 102 TRP A C 1
ATOM 773 O O . TRP A 1 102 ? -0.622 16.209 2.810 1.00 87.31 102 TRP A O 1
ATOM 783 N N . MET A 1 103 ? -0.680 14.782 4.548 1.00 86.12 103 MET A N 1
ATOM 784 C CA . MET A 1 103 ? -2.131 14.792 4.777 1.00 86.12 103 MET A CA 1
ATOM 785 C C . MET A 1 103 ? -2.417 14.965 6.275 1.00 86.12 103 MET A C 1
ATOM 787 O O . MET A 1 103 ? -3.024 14.113 6.931 1.00 86.12 103 MET A O 1
ATOM 791 N N . ASN A 1 104 ? -1.941 16.077 6.834 1.00 85.50 104 ASN A N 1
ATOM 792 C CA . ASN A 1 104 ? -1.941 16.302 8.280 1.00 85.50 104 ASN A CA 1
ATOM 793 C C . ASN A 1 104 ? -3.341 16.482 8.888 1.00 85.50 104 ASN A C 1
ATOM 795 O O . ASN A 1 104 ? -3.488 16.389 10.104 1.00 85.50 104 ASN A O 1
ATOM 799 N N . GLN A 1 105 ? -4.366 16.709 8.063 1.00 85.88 105 GLN A N 1
ATOM 800 C CA . GLN A 1 105 ? -5.761 16.792 8.505 1.00 85.88 105 GLN A CA 1
ATOM 801 C C . GLN A 1 105 ? -6.571 15.509 8.252 1.00 85.88 105 GLN A C 1
ATOM 803 O O . GLN A 1 105 ? -7.737 15.452 8.636 1.00 85.88 105 GLN A O 1
ATOM 808 N N . GLY A 1 106 ? -5.965 14.485 7.639 1.00 88.56 106 GLY A N 1
ATOM 809 C CA . GLY A 1 106 ? -6.666 13.258 7.254 1.00 88.56 106 GLY A CA 1
ATOM 810 C C . GLY A 1 106 ? -6.471 12.109 8.236 1.00 88.56 106 GLY A C 1
ATOM 811 O O . GLY A 1 106 ? -7.448 11.542 8.720 1.00 88.56 106 GLY A O 1
ATOM 812 N N . PHE A 1 107 ? -5.218 11.763 8.546 1.00 93.94 107 PHE A N 1
ATOM 813 C CA . PHE A 1 107 ? -4.883 10.550 9.301 1.00 93.94 107 PHE A CA 1
ATOM 814 C C . PHE A 1 107 ? -3.776 10.780 10.330 1.00 93.94 107 PHE A C 1
ATOM 816 O O . PHE A 1 107 ? -2.844 11.559 10.106 1.00 93.94 107 PHE A O 1
ATOM 823 N N . MET A 1 108 ? -3.863 10.052 11.443 1.00 95.38 108 MET A N 1
ATOM 824 C CA . MET A 1 108 ? -2.879 10.047 12.524 1.00 95.38 108 MET A CA 1
ATOM 825 C C . MET A 1 108 ? -2.499 8.630 12.947 1.00 95.38 108 MET A C 1
ATOM 827 O O . MET A 1 108 ? -3.256 7.682 12.747 1.00 95.38 108 MET A O 1
ATOM 831 N N . ALA A 1 109 ? -1.330 8.490 13.566 1.00 97.69 109 ALA A N 1
ATOM 832 C CA . ALA A 1 109 ? -0.890 7.227 14.133 1.00 97.69 109 ALA A CA 1
ATOM 833 C C . ALA A 1 109 ? -1.804 6.773 15.279 1.00 97.69 109 ALA A C 1
ATOM 835 O O . ALA A 1 109 ? -2.399 7.576 16.006 1.00 97.69 109 ALA A O 1
ATOM 836 N N . VAL A 1 110 ? -1.853 5.458 15.464 1.00 98.31 110 VAL A N 1
ATOM 837 C CA . VAL A 1 110 ? -2.522 4.807 16.590 1.00 98.31 110 VAL A CA 1
ATOM 838 C C . VAL A 1 110 ? -1.474 4.350 17.597 1.00 98.31 110 VAL A C 1
ATOM 840 O O . VAL A 1 110 ? -0.452 3.767 17.240 1.00 98.31 110 VAL A O 1
ATOM 843 N N . ASN A 1 111 ? -1.733 4.564 18.884 1.00 98.31 111 ASN A N 1
ATOM 844 C CA . ASN A 1 111 ? -0.862 4.103 19.952 1.00 98.31 111 ASN A CA 1
ATOM 845 C C . ASN A 1 111 ? -0.952 2.577 20.113 1.00 98.31 111 ASN A C 1
ATOM 847 O O . ASN A 1 111 ? -1.764 2.039 20.868 1.00 98.31 111 ASN A O 1
ATOM 851 N N . THR A 1 112 ? -0.057 1.873 19.428 1.00 98.19 112 THR A N 1
ATOM 852 C CA . THR A 1 112 ? 0.064 0.408 19.452 1.00 98.19 112 THR A CA 1
ATOM 853 C C . THR A 1 112 ? 0.641 -0.156 20.755 1.00 98.19 112 THR A C 1
ATOM 855 O O . THR A 1 112 ? 0.733 -1.377 20.905 1.00 98.19 112 THR A O 1
ATOM 858 N N . SER A 1 113 ? 0.990 0.688 21.733 1.00 97.94 113 SER A N 1
ATOM 859 C CA . SER A 1 113 ? 1.306 0.229 23.096 1.00 97.94 113 SER A CA 1
ATOM 860 C C . SER A 1 113 ? 0.050 -0.069 23.921 1.00 97.94 113 SER A C 1
ATOM 862 O O . SER A 1 113 ? 0.144 -0.731 24.951 1.00 97.94 113 SER A O 1
ATOM 864 N N . LEU A 1 114 ? -1.121 0.399 23.478 1.00 98.25 114 LEU A N 1
ATOM 865 C CA . LEU A 1 114 ? -2.407 0.159 24.129 1.00 98.25 114 LEU A CA 1
ATOM 866 C C . LEU A 1 114 ? -3.118 -1.047 23.507 1.00 98.25 114 LEU A C 1
ATOM 868 O O . LEU A 1 114 ? -3.136 -1.197 22.281 1.00 98.25 114 LEU A O 1
ATOM 872 N N . GLY A 1 115 ? -3.784 -1.854 24.340 1.00 98.19 115 GLY A N 1
ATOM 873 C CA . GLY A 1 115 ? -4.646 -2.942 23.870 1.00 98.19 115 GLY A CA 1
ATOM 874 C C . GLY A 1 115 ? -5.751 -2.428 22.945 1.00 98.19 115 GLY A C 1
ATOM 875 O O . GLY A 1 115 ? -5.979 -2.991 21.878 1.00 98.19 115 GLY A O 1
ATOM 876 N N . ALA A 1 116 ? -6.342 -1.277 23.276 1.00 98.50 116 ALA A N 1
ATOM 877 C CA . ALA A 1 116 ? -7.353 -0.623 22.447 1.00 98.50 116 ALA A CA 1
ATOM 878 C C . ALA A 1 116 ? -6.826 -0.151 21.079 1.00 98.50 116 ALA A C 1
ATOM 880 O O . ALA A 1 116 ? -7.520 -0.295 20.074 1.00 98.50 116 ALA A O 1
ATOM 881 N N . GLY A 1 117 ? -5.596 0.373 21.007 1.00 98.62 117 GLY A N 1
ATOM 882 C CA . GLY A 1 117 ? -5.000 0.787 19.731 1.00 98.62 117 GLY A CA 1
ATOM 883 C C . GLY A 1 117 ? -4.767 -0.408 18.805 1.00 98.62 117 GLY A C 1
ATOM 884 O O . GLY A 1 117 ? -5.107 -0.384 17.622 1.00 98.62 117 GLY A O 1
ATOM 885 N N . ARG A 1 118 ? -4.283 -1.512 19.380 1.00 98.62 118 ARG A N 1
ATOM 886 C CA . ARG A 1 118 ? -4.171 -2.804 18.695 1.00 98.62 118 ARG A CA 1
ATOM 887 C C . ARG A 1 118 ? -5.537 -3.347 18.261 1.00 98.62 118 ARG A C 1
ATOM 889 O O . ARG A 1 118 ? -5.692 -3.770 17.120 1.00 98.62 118 ARG A O 1
ATOM 896 N N . ALA A 1 119 ? -6.549 -3.285 19.123 1.00 98.69 119 ALA A N 1
ATOM 897 C CA . ALA A 1 119 ? -7.903 -3.728 18.796 1.00 98.69 119 ALA A CA 1
ATOM 898 C C . ALA A 1 119 ? -8.499 -2.960 17.608 1.00 98.69 119 ALA A C 1
ATOM 900 O O . ALA A 1 119 ? -9.090 -3.579 16.720 1.00 98.69 119 ALA A O 1
ATOM 901 N N . PHE A 1 120 ? -8.274 -1.644 17.539 1.00 98.81 120 PHE A N 1
ATOM 902 C CA . PHE A 1 120 ? -8.702 -0.831 16.405 1.00 98.81 120 PHE A CA 1
ATOM 903 C C . PHE A 1 120 ? -8.053 -1.289 15.093 1.00 98.81 120 PHE A C 1
ATOM 905 O O . PHE A 1 120 ? -8.771 -1.619 14.147 1.00 98.81 120 PHE A O 1
ATOM 912 N N . LEU A 1 121 ? -6.721 -1.412 15.050 1.00 98.75 121 LEU A N 1
ATOM 913 C CA . LEU A 1 121 ? -6.014 -1.910 13.862 1.00 98.75 121 LEU A CA 1
ATOM 914 C C . LEU A 1 121 ? -6.470 -3.328 13.483 1.00 98.75 121 LEU A C 1
ATOM 916 O O . LEU A 1 121 ? -6.762 -3.590 12.318 1.00 98.75 121 LEU A O 1
ATOM 920 N N . ARG A 1 122 ? -6.641 -4.233 14.455 1.00 98.62 122 ARG A N 1
ATOM 921 C CA . ARG A 1 122 ? -7.192 -5.574 14.203 1.00 98.62 122 ARG A CA 1
ATOM 922 C C . ARG A 1 122 ? -8.577 -5.502 13.562 1.00 98.62 122 ARG A C 1
ATOM 924 O O . ARG A 1 122 ? -8.842 -6.235 12.615 1.00 98.62 122 ARG A O 1
ATOM 931 N N . SER A 1 123 ? -9.442 -4.605 14.033 1.00 98.56 123 SER A N 1
ATOM 932 C CA . SER A 1 123 ? -10.792 -4.434 13.488 1.00 98.56 123 SER A CA 1
ATOM 933 C C . SER A 1 123 ? -10.814 -3.904 12.047 1.00 98.56 123 SER A C 1
ATOM 935 O O . SER A 1 123 ? -11.692 -4.309 11.278 1.00 98.56 123 SER A O 1
ATOM 937 N N . LEU A 1 124 ? -9.848 -3.053 11.672 1.00 98.19 124 LEU A N 1
ATOM 938 C CA . LEU A 1 124 ? -9.651 -2.564 10.303 1.00 98.19 124 LEU A CA 1
ATOM 939 C C . LEU A 1 124 ? -9.185 -3.691 9.378 1.00 98.19 124 LEU A C 1
ATOM 941 O O . LEU A 1 124 ? -9.820 -3.983 8.370 1.00 98.19 124 LEU A O 1
ATOM 945 N N . TYR A 1 125 ? -8.109 -4.387 9.739 1.00 98.44 125 TYR A N 1
ATOM 946 C CA . TYR A 1 125 ? -7.555 -5.430 8.873 1.00 98.44 125 TYR A CA 1
ATOM 947 C C . TYR A 1 125 ? -8.461 -6.669 8.791 1.00 98.44 125 TYR A C 1
ATOM 949 O O . TYR A 1 125 ? -8.548 -7.291 7.732 1.00 98.44 125 TYR A O 1
ATOM 957 N N . ALA A 1 126 ? -9.222 -6.980 9.847 1.00 97.94 126 ALA A N 1
ATOM 958 C CA . ALA A 1 126 ? -10.273 -7.996 9.790 1.00 97.94 126 ALA A CA 1
ATOM 959 C C . ALA A 1 126 ? -11.409 -7.600 8.831 1.00 97.94 126 ALA A C 1
ATOM 961 O O . ALA A 1 126 ? -11.915 -8.454 8.107 1.00 97.94 126 ALA A O 1
ATOM 962 N N . GLN A 1 127 ? -11.788 -6.317 8.777 1.00 97.88 127 GLN A N 1
ATOM 963 C CA . GLN A 1 127 ? -12.761 -5.815 7.800 1.00 97.88 127 GLN A CA 1
ATOM 964 C C . GLN A 1 127 ? -12.251 -6.008 6.364 1.00 97.88 127 GLN A C 1
ATOM 966 O O . GLN A 1 127 ? -12.992 -6.494 5.509 1.00 97.88 127 GLN A O 1
ATOM 971 N N . TYR A 1 128 ? -10.976 -5.712 6.101 1.00 98.50 128 TYR A N 1
ATOM 972 C CA . TYR A 1 128 ? -10.375 -5.910 4.776 1.00 98.50 128 TYR A CA 1
ATOM 973 C C . TYR A 1 128 ? -10.356 -7.390 4.375 1.00 98.50 128 TYR A C 1
ATOM 975 O O . TYR A 1 128 ? -10.710 -7.732 3.245 1.00 98.50 128 TYR A O 1
ATOM 983 N N . ALA A 1 129 ? -10.017 -8.276 5.315 1.00 98.06 129 ALA A N 1
ATOM 984 C CA . ALA A 1 129 ? -10.077 -9.718 5.104 1.00 98.06 129 ALA A CA 1
ATOM 985 C C . ALA A 1 129 ? -11.510 -10.200 4.815 1.00 98.06 129 ALA A C 1
ATOM 987 O O . ALA A 1 129 ? -11.715 -10.976 3.882 1.00 98.06 129 ALA A O 1
ATOM 988 N N . GLN A 1 130 ? -12.511 -9.700 5.550 1.00 97.25 130 GLN A N 1
ATOM 989 C CA . GLN A 1 130 ? -13.929 -10.011 5.314 1.00 97.25 130 GLN A CA 1
ATOM 990 C C . GLN A 1 130 ? -14.416 -9.539 3.940 1.00 97.25 130 GLN A C 1
ATOM 992 O O . GLN A 1 130 ? -15.220 -10.221 3.305 1.00 97.25 130 GLN A O 1
ATOM 997 N N . TRP A 1 131 ? -13.910 -8.409 3.444 1.00 98.38 131 TRP A N 1
ATOM 998 C CA . TRP A 1 131 ? -14.180 -7.960 2.077 1.00 98.38 131 TRP A CA 1
ATOM 999 C C . TRP A 1 131 ? -13.481 -8.798 1.004 1.00 98.38 131 TRP A C 1
ATOM 1001 O O . TRP A 1 131 ? -13.789 -8.633 -0.170 1.00 98.38 131 TRP A O 1
ATOM 1011 N N . GLY A 1 132 ? -12.556 -9.690 1.366 1.00 98.31 132 GLY A N 1
ATOM 1012 C CA . GLY A 1 132 ? -11.791 -10.491 0.411 1.00 98.31 132 GLY A CA 1
ATOM 1013 C C . GLY A 1 132 ? -10.617 -9.742 -0.225 1.00 98.31 132 GLY A C 1
ATOM 1014 O O . GLY A 1 132 ? -10.211 -10.074 -1.336 1.00 98.31 132 GLY A O 1
ATOM 1015 N N . VAL A 1 133 ? -10.067 -8.729 0.443 1.00 98.69 133 VAL A N 1
ATOM 1016 C CA . VAL A 1 133 ? -8.842 -8.050 -0.008 1.00 98.69 133 VAL A CA 1
ATOM 1017 C C . VAL A 1 133 ? -7.665 -9.036 -0.023 1.00 98.69 133 VAL A C 1
ATOM 1019 O O . VAL A 1 133 ? -7.509 -9.838 0.890 1.00 98.69 133 VAL A O 1
ATOM 1022 N N . ASP A 1 134 ? -6.825 -8.966 -1.057 1.00 98.69 134 ASP A N 1
ATOM 1023 C CA . ASP A 1 134 ? -5.614 -9.784 -1.234 1.00 98.69 134 ASP A CA 1
ATOM 1024 C C . ASP A 1 134 ? -4.314 -8.979 -1.088 1.00 98.69 134 ASP A C 1
ATOM 1026 O O . ASP A 1 134 ? -3.228 -9.557 -1.038 1.00 98.69 134 ASP A O 1
ATOM 1030 N N . PHE A 1 135 ? -4.400 -7.648 -1.099 1.00 98.81 135 PHE A N 1
ATOM 1031 C CA . PHE A 1 135 ? -3.250 -6.749 -1.123 1.00 98.81 135 PHE A CA 1
ATOM 1032 C C . PHE A 1 135 ? -3.584 -5.426 -0.430 1.00 98.81 135 PHE A C 1
ATOM 1034 O O . PHE A 1 135 ? -4.603 -4.804 -0.732 1.00 98.81 135 PHE A O 1
ATOM 1041 N N . VAL A 1 136 ? -2.711 -4.961 0.461 1.00 98.81 136 VAL A N 1
ATOM 1042 C CA . VAL A 1 136 ? -2.836 -3.657 1.124 1.00 98.81 136 VAL A CA 1
ATOM 1043 C C . VAL A 1 136 ? -1.546 -2.862 0.934 1.00 98.81 136 VAL A C 1
ATOM 1045 O O . VAL A 1 136 ? -0.477 -3.308 1.351 1.00 98.81 136 VAL A O 1
ATOM 1048 N N . LYS A 1 137 ? -1.654 -1.665 0.343 1.00 98.88 137 LYS A N 1
ATOM 1049 C CA . LYS A 1 137 ? -0.603 -0.631 0.355 1.00 98.88 137 LYS A CA 1
ATOM 1050 C C . LYS A 1 137 ? -0.881 0.333 1.504 1.00 98.88 137 LYS A C 1
ATOM 1052 O O . LYS A 1 137 ? -1.799 1.137 1.388 1.00 98.88 137 LYS A O 1
ATOM 1057 N N . ASN A 1 138 ? -0.118 0.218 2.591 1.00 98.62 138 ASN A N 1
ATOM 1058 C CA . ASN A 1 138 ? -0.203 1.087 3.763 1.00 98.62 138 ASN A CA 1
ATOM 1059 C C . ASN A 1 138 ? 0.764 2.265 3.620 1.00 98.62 138 ASN A C 1
ATOM 1061 O O . ASN A 1 138 ? 1.968 2.079 3.416 1.00 98.62 138 ASN A O 1
ATOM 1065 N N . ASP A 1 139 ? 0.213 3.468 3.679 1.00 97.56 139 ASP A N 1
ATOM 1066 C CA . ASP A 1 139 ? 0.894 4.721 3.390 1.00 97.56 139 ASP A CA 1
ATOM 1067 C C . ASP A 1 139 ? 1.070 5.590 4.635 1.00 97.56 139 ASP A C 1
ATOM 1069 O O . ASP A 1 139 ? 0.374 5.433 5.634 1.00 97.56 139 ASP A O 1
ATOM 1073 N N . CYS A 1 140 ? 2.014 6.525 4.576 1.00 95.94 140 CYS A N 1
ATOM 1074 C CA . CYS A 1 140 ? 2.472 7.317 5.725 1.00 95.94 140 CYS A CA 1
ATOM 1075 C C . CYS A 1 140 ? 2.934 6.466 6.925 1.00 95.94 140 CYS A C 1
ATOM 1077 O O . CYS A 1 140 ? 2.740 6.850 8.080 1.00 95.94 140 CYS A O 1
ATOM 1079 N N . VAL A 1 141 ? 3.555 5.314 6.663 1.00 97.50 141 VAL A N 1
ATOM 1080 C CA . VAL A 1 141 ? 4.155 4.462 7.708 1.00 97.50 141 VAL A CA 1
ATOM 1081 C C . VAL A 1 141 ? 5.640 4.195 7.486 1.00 97.50 141 VAL A C 1
ATOM 1083 O O . VAL A 1 141 ? 6.301 3.659 8.373 1.00 97.50 141 VAL A O 1
ATOM 1086 N N . PHE A 1 142 ? 6.194 4.544 6.319 1.00 98.00 142 PHE A N 1
ATOM 1087 C CA . PHE A 1 142 ? 7.581 4.243 5.958 1.00 98.00 142 PHE A CA 1
ATOM 1088 C C . PHE A 1 142 ? 8.352 5.460 5.438 1.00 98.00 142 PHE A C 1
ATOM 1090 O O . PHE A 1 142 ? 7.769 6.416 4.937 1.00 98.00 142 PHE A O 1
ATOM 1097 N N . GLY A 1 143 ? 9.684 5.414 5.534 1.00 96.75 143 GLY A N 1
ATOM 1098 C CA . GLY A 1 143 ? 10.538 6.559 5.223 1.00 96.75 143 GLY A CA 1
ATOM 1099 C C . GLY A 1 143 ? 10.393 7.653 6.281 1.00 96.75 143 GLY A C 1
ATOM 1100 O O . GLY A 1 143 ? 10.547 7.392 7.471 1.00 96.75 143 GLY A O 1
ATOM 1101 N N . ASP A 1 144 ? 10.062 8.865 5.856 1.00 95.44 144 ASP A N 1
ATOM 1102 C CA . ASP A 1 144 ? 9.867 10.021 6.730 1.00 95.44 144 ASP A CA 1
ATOM 1103 C C . ASP A 1 144 ? 8.773 9.831 7.795 1.00 95.44 144 ASP A C 1
ATOM 1105 O O . ASP A 1 144 ? 8.865 10.445 8.860 1.00 95.44 144 ASP A O 1
ATOM 1109 N N . ASP A 1 145 ? 7.759 9.006 7.532 1.00 95.25 145 ASP A N 1
ATOM 1110 C CA . ASP A 1 145 ? 6.646 8.722 8.451 1.00 95.25 145 ASP A CA 1
ATOM 1111 C C . ASP A 1 145 ? 6.835 7.400 9.225 1.00 95.25 145 ASP A C 1
ATOM 1113 O O . ASP A 1 145 ? 5.856 6.772 9.628 1.00 95.25 145 ASP A O 1
ATOM 1117 N N . PHE A 1 146 ? 8.084 6.946 9.400 1.00 97.38 146 PHE A N 1
ATOM 1118 C CA . PHE A 1 146 ? 8.410 5.622 9.939 1.00 97.38 146 PHE A CA 1
ATOM 1119 C C . PHE A 1 146 ? 7.677 5.279 11.248 1.00 97.38 146 PHE A C 1
ATOM 1121 O O . PHE A 1 146 ? 7.984 5.828 12.308 1.00 97.38 146 PHE A O 1
ATOM 1128 N N . ASP A 1 147 ? 6.773 4.298 11.181 1.00 97.44 147 ASP A N 1
ATOM 1129 C CA . ASP A 1 147 ? 5.996 3.796 12.316 1.00 97.44 147 ASP A CA 1
ATOM 1130 C C . ASP A 1 147 ? 6.208 2.289 12.508 1.00 97.44 147 ASP A C 1
ATOM 1132 O O . ASP A 1 147 ? 5.474 1.437 12.004 1.00 97.44 147 ASP A O 1
ATOM 1136 N N . MET A 1 148 ? 7.252 1.942 13.261 1.00 97.81 148 MET A N 1
ATOM 1137 C CA . MET A 1 148 ? 7.585 0.544 13.539 1.00 97.81 148 MET A CA 1
ATOM 1138 C C . MET A 1 148 ? 6.488 -0.183 14.334 1.00 97.81 148 MET A C 1
ATOM 1140 O O . MET A 1 148 ? 6.307 -1.393 14.170 1.00 97.81 148 MET A O 1
ATOM 1144 N N . GLY A 1 149 ? 5.781 0.531 15.214 1.00 98.06 149 GLY A N 1
ATOM 1145 C CA . GLY A 1 149 ? 4.747 -0.056 16.063 1.00 98.06 149 GLY A CA 1
ATOM 1146 C C . GLY A 1 149 ? 3.565 -0.534 15.230 1.00 98.06 149 GLY A C 1
ATOM 1147 O O . GLY A 1 149 ? 3.144 -1.683 15.358 1.00 98.06 149 GLY A O 1
ATOM 1148 N N . GLU A 1 150 ? 3.085 0.312 14.320 1.00 98.56 150 GLU A N 1
ATOM 1149 C CA . GLU A 1 150 ? 2.026 -0.063 13.386 1.00 98.56 150 GLU A CA 1
ATOM 1150 C C . GLU A 1 150 ? 2.488 -1.124 12.380 1.00 98.56 150 GLU A C 1
ATOM 1152 O O . GLU A 1 150 ? 1.803 -2.132 12.211 1.00 98.56 150 GLU A O 1
ATOM 1157 N N . ILE A 1 151 ? 3.669 -0.963 11.766 1.00 98.81 151 ILE A N 1
ATOM 1158 C CA . ILE A 1 151 ? 4.190 -1.934 10.787 1.00 98.81 151 ILE A CA 1
ATOM 1159 C C . ILE A 1 151 ? 4.290 -3.336 11.392 1.00 98.81 151 ILE A C 1
ATOM 1161 O O . ILE A 1 151 ? 3.827 -4.298 10.779 1.00 98.81 151 ILE A O 1
ATOM 1165 N N . SER A 1 152 ? 4.888 -3.461 12.580 1.00 98.69 152 SER A N 1
ATOM 1166 C CA . SER A 1 152 ? 5.069 -4.762 13.231 1.00 98.69 152 SER A CA 1
ATOM 1167 C C . SER A 1 152 ? 3.748 -5.395 13.640 1.00 98.69 152 SER A C 1
ATOM 1169 O O . SER A 1 152 ? 3.541 -6.575 13.370 1.00 98.69 152 SER A O 1
ATOM 1171 N N . TYR A 1 153 ? 2.836 -4.616 14.223 1.00 98.75 153 TYR A N 1
ATOM 1172 C CA . TYR A 1 153 ? 1.552 -5.148 14.653 1.00 98.75 153 TYR A CA 1
ATOM 1173 C C . TYR A 1 153 ? 0.677 -5.573 13.469 1.00 98.75 153 TYR A C 1
ATOM 1175 O O . TYR A 1 153 ? 0.109 -6.660 13.479 1.00 98.75 153 TYR A O 1
ATOM 1183 N N . VAL A 1 154 ? 0.604 -4.763 12.409 1.00 98.75 154 VAL A N 1
ATOM 1184 C CA . VAL A 1 154 ? -0.128 -5.137 11.190 1.00 98.75 154 VAL A CA 1
ATOM 1185 C C . VAL A 1 154 ? 0.490 -6.372 10.534 1.00 98.75 154 VAL A C 1
ATOM 1187 O O . VAL A 1 154 ? -0.242 -7.258 10.103 1.00 98.75 154 VAL A O 1
ATOM 1190 N N . SER A 1 155 ? 1.820 -6.472 10.486 1.00 98.75 155 SER A N 1
ATOM 1191 C CA . SER A 1 155 ? 2.510 -7.659 9.972 1.00 98.75 155 SER A CA 1
ATOM 1192 C C . SER A 1 155 ? 2.126 -8.931 10.733 1.00 98.75 155 SER A C 1
ATOM 1194 O O . SER A 1 155 ? 1.775 -9.933 10.110 1.00 98.75 155 SER A O 1
ATOM 1196 N N . GLU A 1 156 ? 2.123 -8.873 12.069 1.00 98.38 156 GLU A N 1
ATOM 1197 C CA . GLU A 1 156 ? 1.682 -9.972 12.937 1.00 98.38 156 GLU A CA 1
ATOM 1198 C C . GLU A 1 156 ? 0.241 -10.387 12.610 1.00 98.38 156 GLU A C 1
ATOM 1200 O O . GLU A 1 156 ? -0.008 -11.556 12.322 1.00 98.38 156 GLU A O 1
ATOM 1205 N N . LEU A 1 157 ? -0.683 -9.421 12.551 1.00 97.38 157 LEU A N 1
ATOM 1206 C CA . LEU A 1 157 ? -2.090 -9.662 12.215 1.00 97.38 157 LEU A CA 1
ATOM 1207 C C . LEU A 1 157 ? -2.270 -10.354 10.865 1.00 97.38 157 LEU A C 1
ATOM 1209 O O . LEU A 1 157 ? -3.016 -11.325 10.753 1.00 97.38 157 LEU A O 1
ATOM 1213 N N . LEU A 1 158 ? -1.593 -9.855 9.833 1.00 98.31 158 LEU A N 1
ATOM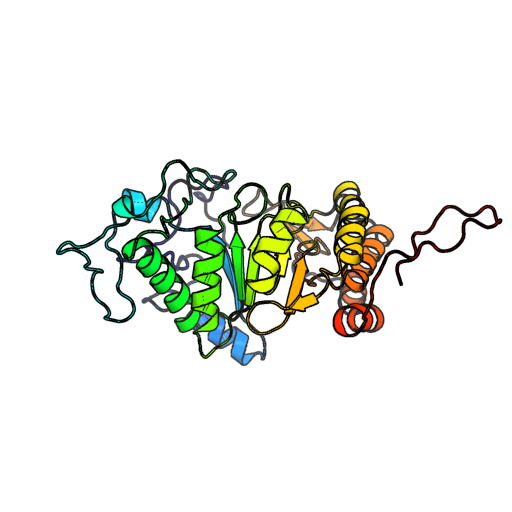 1214 C CA . LEU A 1 158 ? -1.668 -10.429 8.492 1.00 98.31 158 LEU A CA 1
ATOM 1215 C C . LEU A 1 158 ? -1.053 -11.834 8.431 1.00 98.31 158 LEU A C 1
ATOM 1217 O O . LEU A 1 158 ? -1.450 -12.639 7.589 1.00 98.31 158 LEU A O 1
ATOM 1221 N N . GLY A 1 159 ? -0.122 -12.144 9.337 1.00 97.50 159 GLY A N 1
ATOM 1222 C CA . GLY A 1 159 ? 0.423 -13.484 9.538 1.00 97.50 159 GLY A CA 1
ATOM 1223 C C . GLY A 1 159 ? -0.584 -14.492 10.102 1.00 97.50 159 GLY A C 1
ATOM 1224 O O . GLY A 1 159 ? -0.434 -15.687 9.857 1.00 97.50 159 GLY A O 1
ATOM 1225 N N . GLU A 1 160 ? -1.612 -14.028 10.817 1.00 95.25 160 GLU A N 1
ATOM 1226 C CA . GLU A 1 160 ? -2.649 -14.870 11.431 1.00 95.25 160 GLU A CA 1
ATOM 1227 C C . GLU A 1 160 ? -3.797 -15.223 10.468 1.00 95.25 160 GLU A C 1
ATOM 1229 O O . GLU A 1 160 ? -4.559 -16.156 10.729 1.00 95.25 160 GLU A O 1
ATOM 1234 N N . PHE A 1 161 ? -3.969 -14.477 9.374 1.00 94.75 161 PHE A N 1
ATOM 1235 C CA . PHE A 1 161 ? -5.109 -14.655 8.474 1.00 94.75 161 PHE A CA 1
ATOM 1236 C C . PHE A 1 161 ? -4.967 -15.895 7.586 1.00 94.75 161 PHE A C 1
ATOM 1238 O O . PHE A 1 161 ? -3.955 -16.096 6.918 1.00 94.75 161 PHE A O 1
ATOM 1245 N N . GLU A 1 162 ? -6.038 -16.693 7.503 1.00 90.56 162 GLU A N 1
ATOM 1246 C CA . GLU A 1 162 ? -6.082 -17.879 6.634 1.00 90.56 162 GLU A CA 1
ATOM 1247 C C . GLU A 1 162 ? -5.947 -17.522 5.149 1.00 90.56 162 GLU A C 1
ATOM 1249 O O . GLU A 1 162 ? -5.292 -18.237 4.390 1.00 90.56 162 GLU A O 1
ATOM 1254 N N . ARG A 1 163 ? -6.562 -16.408 4.723 1.00 91.00 163 ARG A N 1
ATOM 1255 C CA . ARG A 1 163 ? -6.386 -15.852 3.379 1.00 91.00 163 ARG A CA 1
ATOM 1256 C C . ARG A 1 163 ? -5.215 -14.864 3.404 1.00 91.00 163 ARG A C 1
ATOM 1258 O O . ARG A 1 163 ? -5.347 -13.822 4.046 1.00 91.00 163 ARG A O 1
ATOM 1265 N N . PRO A 1 164 ? -4.110 -15.127 2.682 1.00 94.56 164 PRO A N 1
ATOM 1266 C CA . PRO A 1 164 ? -2.970 -14.221 2.676 1.00 94.56 164 PRO A CA 1
ATOM 1267 C C . PRO A 1 164 ? -3.321 -12.863 2.066 1.00 94.56 164 PRO A C 1
ATOM 1269 O O . PRO A 1 164 ? -3.849 -12.799 0.952 1.00 94.56 164 PRO A O 1
ATOM 1272 N N . ILE A 1 165 ? -2.952 -11.793 2.769 1.00 98.44 165 ILE A N 1
ATOM 1273 C CA . ILE A 1 165 ? -2.991 -10.416 2.274 1.00 98.44 165 ILE A CA 1
ATOM 1274 C C . ILE A 1 165 ? -1.549 -9.930 2.135 1.00 98.44 165 ILE A C 1
ATOM 1276 O O . ILE A 1 165 ? -0.796 -9.922 3.106 1.00 98.44 165 ILE A O 1
ATOM 1280 N N . ILE A 1 166 ? -1.159 -9.532 0.925 1.00 98.56 166 ILE A N 1
ATOM 1281 C CA . ILE A 1 166 ? 0.170 -8.983 0.645 1.00 98.56 166 ILE A CA 1
ATOM 1282 C C . ILE A 1 166 ? 0.301 -7.608 1.297 1.00 98.56 166 ILE A C 1
ATOM 1284 O O . ILE A 1 166 ? -0.547 -6.741 1.076 1.00 98.56 166 ILE A O 1
ATOM 1288 N N . TYR A 1 167 ? 1.377 -7.406 2.062 1.00 98.81 167 TYR A N 1
ATOM 1289 C CA . TYR A 1 167 ? 1.621 -6.161 2.783 1.00 98.81 167 TYR A CA 1
ATOM 1290 C C . TYR A 1 167 ? 2.685 -5.294 2.102 1.00 98.81 167 TYR A C 1
ATOM 1292 O O . TYR A 1 167 ? 3.856 -5.682 2.022 1.00 98.81 167 TYR A O 1
ATOM 1300 N N . SER A 1 168 ? 2.267 -4.120 1.624 1.00 98.88 168 SER A N 1
ATOM 1301 C CA . SER A 1 168 ? 3.099 -3.136 0.932 1.00 98.88 168 SER A CA 1
ATOM 1302 C C . SER A 1 168 ? 3.213 -1.839 1.722 1.00 98.88 168 SER A C 1
ATOM 1304 O O . SER A 1 168 ? 2.196 -1.298 2.144 1.00 98.88 168 SER A O 1
ATOM 1306 N N . LEU A 1 169 ? 4.429 -1.302 1.866 1.00 98.81 169 LEU A N 1
ATOM 1307 C CA . LEU A 1 169 ? 4.674 -0.048 2.594 1.00 98.81 169 LEU A CA 1
ATOM 1308 C C . LEU A 1 169 ? 4.998 1.142 1.688 1.00 98.81 169 LEU A C 1
ATOM 1310 O O . LEU A 1 169 ? 5.677 1.002 0.671 1.00 98.81 169 LEU A O 1
ATOM 1314 N N . SER A 1 170 ? 4.563 2.323 2.119 1.00 98.25 170 SER A N 1
ATOM 1315 C CA . SER A 1 170 ? 4.678 3.612 1.432 1.00 98.25 170 SER A CA 1
ATOM 1316 C C . SER A 1 170 ? 4.809 4.761 2.468 1.00 98.25 170 SER A C 1
ATOM 1318 O O . SER A 1 170 ? 4.431 4.563 3.629 1.00 98.25 170 SER A O 1
ATOM 1320 N N . PRO A 1 171 ? 5.364 5.946 2.123 1.00 95.81 171 PRO A N 1
ATOM 1321 C CA . PRO A 1 171 ? 5.825 6.372 0.804 1.00 95.81 171 PRO A CA 1
ATOM 1322 C C . PRO A 1 171 ? 7.313 6.245 0.530 1.00 95.81 171 PRO A C 1
ATOM 1324 O O . PRO A 1 171 ? 7.699 6.556 -0.578 1.00 95.81 171 PRO A O 1
ATOM 1327 N N . GLY A 1 172 ? 8.152 5.809 1.469 1.00 95.00 172 GLY A N 1
ATOM 1328 C CA . GLY A 1 172 ? 9.577 5.581 1.180 1.00 95.00 172 GLY A CA 1
ATOM 1329 C C . GLY A 1 172 ? 10.422 6.849 0.979 1.00 95.00 172 GLY A C 1
ATOM 1330 O O . GLY A 1 172 ? 11.620 6.750 0.719 1.00 95.00 172 GLY A O 1
ATOM 1331 N N . ALA A 1 173 ? 9.844 8.042 1.152 1.00 93.81 173 ALA A N 1
ATOM 1332 C CA . ALA A 1 173 ? 10.592 9.297 1.172 1.00 93.81 173 ALA A CA 1
ATOM 1333 C C . ALA A 1 173 ? 11.702 9.235 2.236 1.00 93.81 173 ALA A C 1
ATOM 1335 O O . ALA A 1 173 ? 11.433 8.888 3.384 1.00 93.81 173 ALA A O 1
ATOM 1336 N N . ASN A 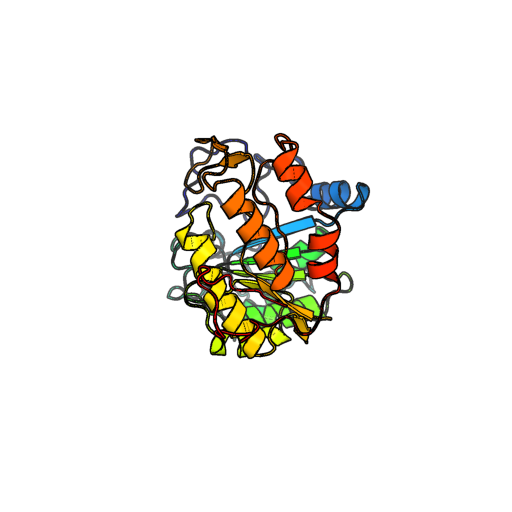1 174 ? 12.950 9.516 1.848 1.00 94.00 174 ASN A N 1
ATOM 1337 C CA . ASN A 1 174 ? 14.148 9.355 2.690 1.00 94.00 174 ASN A CA 1
ATOM 1338 C C . ASN A 1 174 ? 14.338 7.946 3.296 1.00 94.00 174 ASN A C 1
ATOM 1340 O O . ASN A 1 174 ? 15.063 7.782 4.284 1.00 94.00 174 ASN A O 1
ATOM 1344 N N . ALA A 1 175 ? 13.723 6.907 2.718 1.00 95.50 175 ALA A N 1
ATOM 1345 C CA . ALA A 1 175 ? 14.023 5.533 3.091 1.00 95.50 175 ALA A CA 1
ATOM 1346 C C . ALA A 1 175 ? 15.492 5.207 2.800 1.00 95.50 175 ALA A C 1
ATOM 1348 O O . ALA A 1 175 ? 16.085 5.653 1.821 1.00 95.50 175 ALA A O 1
ATOM 1349 N N . ASN A 1 176 ? 16.088 4.401 3.671 1.00 95.69 176 ASN A N 1
ATOM 1350 C CA . ASN A 1 176 ? 17.470 3.965 3.543 1.00 95.69 176 ASN A CA 1
ATOM 1351 C C . ASN A 1 176 ? 17.607 2.494 3.959 1.00 95.69 176 ASN A C 1
ATOM 1353 O O . ASN A 1 176 ? 16.667 1.874 4.468 1.00 95.69 176 ASN A O 1
ATOM 1357 N N . LEU A 1 177 ? 18.798 1.929 3.755 1.00 97.12 177 LEU A N 1
ATOM 1358 C CA . LEU A 1 177 ? 19.080 0.531 4.084 1.00 97.12 177 LEU A CA 1
ATOM 1359 C C . LEU A 1 177 ? 18.887 0.202 5.571 1.00 97.12 177 LEU A C 1
ATOM 1361 O O . LEU A 1 177 ? 18.539 -0.934 5.890 1.00 97.12 177 LEU A O 1
ATOM 1365 N N . GLU A 1 178 ? 19.101 1.150 6.487 1.00 97.31 178 GLU A N 1
ATOM 1366 C CA . GLU A 1 178 ? 18.891 0.907 7.919 1.00 97.31 178 GLU A CA 1
ATOM 1367 C C . GLU A 1 178 ? 17.410 0.716 8.243 1.00 97.31 178 GLU A C 1
ATOM 1369 O O . GLU A 1 178 ? 17.058 -0.226 8.954 1.00 97.31 178 GLU A O 1
ATOM 1374 N N . LEU A 1 179 ? 16.537 1.570 7.700 1.00 97.50 179 LEU A N 1
ATOM 1375 C CA . LEU A 1 179 ? 15.089 1.420 7.845 1.00 97.50 179 LEU A CA 1
ATOM 1376 C C . LEU A 1 179 ? 14.597 0.144 7.163 1.00 97.50 179 LEU A C 1
ATOM 1378 O O . LEU A 1 179 ? 13.866 -0.630 7.777 1.00 97.50 179 LEU A O 1
ATOM 1382 N N . ALA A 1 180 ? 15.049 -0.127 5.938 1.00 97.62 180 ALA A N 1
ATOM 1383 C CA . ALA A 1 180 ? 14.642 -1.317 5.200 1.00 97.62 180 ALA A CA 1
ATOM 1384 C C . ALA A 1 180 ? 15.006 -2.623 5.928 1.00 97.62 180 ALA A C 1
ATOM 1386 O O . ALA A 1 180 ? 14.186 -3.536 6.004 1.00 97.62 180 ALA A O 1
ATOM 1387 N N . LYS A 1 181 ? 16.200 -2.706 6.533 1.00 97.81 181 LYS A N 1
ATOM 1388 C CA . LYS A 1 181 ? 16.621 -3.869 7.336 1.00 97.81 181 LYS A CA 1
ATOM 1389 C C . LYS A 1 181 ? 15.750 -4.108 8.572 1.00 97.81 181 LYS A C 1
ATOM 1391 O O . LYS A 1 181 ? 15.694 -5.237 9.044 1.00 97.81 181 LYS A O 1
ATOM 1396 N N . LYS A 1 182 ? 15.087 -3.076 9.106 1.00 98.19 182 LYS A N 1
ATOM 1397 C CA . LYS A 1 182 ? 14.164 -3.225 10.245 1.00 98.19 182 LYS A CA 1
ATOM 1398 C C . LYS A 1 182 ? 12.833 -3.855 9.840 1.00 98.19 182 LYS A C 1
ATOM 1400 O O . LYS A 1 182 ? 12.206 -4.492 10.679 1.00 98.19 182 LYS A O 1
ATOM 1405 N N . ILE A 1 183 ? 12.399 -3.665 8.590 1.00 98.19 183 ILE A N 1
ATOM 1406 C CA . ILE A 1 183 ? 11.041 -4.023 8.151 1.00 98.19 183 ILE A CA 1
ATOM 1407 C C . ILE A 1 183 ? 10.977 -5.124 7.097 1.00 98.19 183 ILE A C 1
ATOM 1409 O O . ILE A 1 183 ? 9.903 -5.680 6.898 1.00 98.19 183 ILE A O 1
ATOM 1413 N N . ASN A 1 184 ? 12.086 -5.488 6.444 1.00 97.50 184 ASN A N 1
ATOM 1414 C CA . ASN A 1 184 ? 12.063 -6.467 5.350 1.00 97.50 184 ASN A CA 1
ATOM 1415 C C . ASN A 1 184 ? 11.463 -7.819 5.778 1.00 97.50 184 ASN A C 1
ATOM 1417 O O . ASN A 1 184 ? 10.668 -8.394 5.044 1.00 97.50 184 ASN A O 1
ATOM 1421 N N . GLY A 1 185 ? 11.754 -8.279 6.997 1.00 98.31 185 GLY A N 1
ATOM 1422 C CA . GLY A 1 185 ? 11.195 -9.508 7.565 1.00 98.31 185 GLY A CA 1
ATOM 1423 C C . GLY A 1 185 ? 9.695 -9.448 7.867 1.00 98.31 185 GLY A C 1
ATOM 1424 O O . GLY A 1 185 ? 9.084 -10.489 8.086 1.00 98.31 185 GLY A O 1
ATOM 1425 N N . LEU A 1 186 ? 9.102 -8.253 7.874 1.00 98.69 186 LEU A N 1
ATOM 1426 C CA . LEU A 1 186 ? 7.725 -8.001 8.300 1.00 98.69 186 LEU A CA 1
ATOM 1427 C C . LEU A 1 186 ? 6.769 -7.754 7.133 1.00 98.69 186 LEU A C 1
ATOM 1429 O O . LEU A 1 186 ? 5.557 -7.743 7.331 1.00 98.69 186 LEU A O 1
ATOM 1433 N N . VAL A 1 187 ? 7.271 -7.528 5.920 1.00 98.75 187 VAL A N 1
ATOM 1434 C CA . VAL A 1 187 ? 6.430 -7.086 4.798 1.00 98.75 187 VAL A CA 1
ATOM 1435 C C . VAL A 1 187 ? 6.786 -7.806 3.508 1.00 98.75 187 VAL A C 1
ATOM 1437 O O . VAL A 1 187 ? 7.848 -8.423 3.402 1.00 98.75 187 VAL A O 1
ATOM 1440 N N . ASN A 1 188 ? 5.904 -7.727 2.515 1.00 98.75 188 ASN A N 1
ATOM 1441 C CA . ASN A 1 188 ? 6.128 -8.330 1.202 1.00 98.75 188 ASN A CA 1
ATOM 1442 C C . ASN A 1 188 ? 6.780 -7.364 0.217 1.00 98.75 188 ASN A C 1
ATOM 1444 O O . ASN A 1 188 ? 7.486 -7.804 -0.686 1.00 98.75 188 ASN A O 1
ATOM 1448 N N . MET A 1 189 ? 6.571 -6.062 0.388 1.00 98.69 189 MET A N 1
ATOM 1449 C CA . MET A 1 189 ? 7.296 -5.034 -0.352 1.00 98.69 189 MET A CA 1
ATOM 1450 C C . MET A 1 189 ? 7.278 -3.697 0.389 1.00 98.69 189 MET A C 1
ATOM 1452 O O . MET A 1 189 ? 6.435 -3.459 1.257 1.00 98.69 189 MET A O 1
ATOM 1456 N N . TYR A 1 190 ? 8.215 -2.820 0.058 1.00 98.75 190 TYR A N 1
ATOM 1457 C CA . TYR A 1 190 ? 8.328 -1.507 0.687 1.00 98.75 190 TYR A CA 1
ATOM 1458 C C . TYR A 1 190 ? 8.992 -0.519 -0.265 1.00 98.75 190 TYR A C 1
ATOM 1460 O O . TYR A 1 190 ? 10.018 -0.833 -0.872 1.00 98.75 190 TYR A O 1
ATOM 1468 N N . ARG A 1 191 ? 8.410 0.677 -0.392 1.00 98.56 191 ARG A N 1
ATOM 1469 C CA . ARG A 1 191 ? 8.922 1.694 -1.311 1.00 98.56 191 ARG A CA 1
ATOM 1470 C C . ARG A 1 191 ? 10.285 2.214 -0.870 1.00 98.56 191 ARG A C 1
ATOM 1472 O O . ARG A 1 191 ? 10.451 2.536 0.304 1.00 98.56 191 ARG A O 1
ATOM 1479 N N . VAL A 1 192 ? 11.247 2.312 -1.785 1.00 97.75 192 VAL A N 1
ATOM 1480 C CA . VAL A 1 192 ? 12.633 2.723 -1.469 1.00 97.75 192 VAL A CA 1
ATOM 1481 C C . VAL A 1 192 ? 13.006 4.135 -1.926 1.00 97.75 192 VAL A C 1
ATOM 1483 O O . VAL A 1 192 ? 14.126 4.579 -1.688 1.00 97.75 192 VAL A O 1
ATOM 1486 N N . THR A 1 193 ? 12.069 4.852 -2.537 1.00 96.19 193 THR A N 1
ATOM 1487 C CA . THR A 1 193 ? 12.194 6.253 -2.967 1.00 96.19 193 THR A CA 1
ATOM 1488 C C . THR A 1 193 ? 10.960 7.042 -2.544 1.00 96.19 193 THR A C 1
ATOM 1490 O O . THR A 1 193 ? 10.063 6.469 -1.945 1.00 96.19 193 THR A O 1
ATOM 1493 N N . ALA A 1 194 ? 10.883 8.336 -2.867 1.00 93.44 194 ALA A N 1
ATOM 1494 C CA . ALA A 1 194 ? 9.604 9.055 -2.906 1.00 93.44 194 ALA A CA 1
ATOM 1495 C C . ALA A 1 194 ? 8.768 8.644 -4.144 1.00 93.44 194 ALA A C 1
ATOM 1497 O O . ALA A 1 194 ? 9.174 7.749 -4.889 1.00 93.44 194 ALA A O 1
ATOM 1498 N N . ASP A 1 195 ? 7.627 9.308 -4.361 1.00 95.06 195 ASP A N 1
ATOM 1499 C CA . ASP A 1 195 ? 6.740 9.097 -5.515 1.00 95.06 195 ASP A CA 1
ATOM 1500 C C . ASP A 1 195 ? 7.466 9.196 -6.869 1.00 95.06 195 ASP A C 1
ATOM 1502 O O . ASP A 1 195 ? 8.004 10.248 -7.238 1.00 95.06 195 ASP A O 1
ATOM 1506 N N . ASP A 1 196 ? 7.435 8.099 -7.631 1.00 96.75 196 ASP A N 1
ATOM 1507 C CA . ASP A 1 196 ? 7.923 8.049 -9.006 1.00 96.75 196 ASP A CA 1
ATOM 1508 C C . ASP A 1 196 ? 6.892 8.650 -9.964 1.00 96.75 196 ASP A C 1
ATOM 1510 O O . ASP A 1 196 ? 5.691 8.376 -9.904 1.00 96.75 196 ASP A O 1
ATOM 1514 N N . TRP A 1 197 ? 7.385 9.488 -10.868 1.00 96.38 197 TRP A N 1
ATOM 1515 C CA . TRP A 1 197 ? 6.595 10.119 -11.913 1.00 96.38 197 TRP A CA 1
ATOM 1516 C C . TRP A 1 197 ? 7.403 10.119 -13.200 1.00 96.38 197 TRP A C 1
ATOM 1518 O O . TRP A 1 197 ? 8.600 9.846 -13.226 1.00 96.38 197 TRP A O 1
ATOM 1528 N N . ASP A 1 198 ? 6.742 10.445 -14.298 1.00 96.94 198 ASP A N 1
ATOM 1529 C CA . ASP A 1 198 ? 7.285 10.389 -15.648 1.00 96.94 198 ASP A CA 1
ATOM 1530 C C . ASP A 1 198 ? 8.198 11.583 -15.978 1.00 96.94 198 ASP A C 1
ATOM 1532 O O . ASP A 1 198 ? 8.021 12.295 -16.968 1.00 96.94 198 ASP A O 1
ATOM 1536 N N . GLN A 1 199 ? 9.193 11.796 -15.122 1.00 96.81 199 GLN A N 1
ATOM 1537 C CA . GLN A 1 199 ? 10.292 12.735 -15.290 1.00 96.81 199 GLN A CA 1
ATOM 1538 C C . GLN A 1 199 ? 11.609 11.964 -15.240 1.00 96.81 199 GLN A C 1
ATOM 1540 O O . GLN A 1 199 ? 11.816 11.136 -14.355 1.00 96.81 199 GLN A O 1
ATOM 1545 N N . TRP A 1 200 ? 12.534 12.265 -16.154 1.00 97.94 200 TRP A N 1
ATOM 1546 C CA . TRP A 1 200 ? 13.810 11.548 -16.232 1.00 97.94 200 TRP A CA 1
ATOM 1547 C C . TRP A 1 200 ? 14.589 11.537 -14.912 1.00 97.94 200 TRP A C 1
ATOM 1549 O O . TRP A 1 200 ? 15.154 10.512 -14.544 1.00 97.94 200 TRP A O 1
ATOM 1559 N N . GLU A 1 201 ? 14.598 12.647 -14.170 1.00 97.38 201 GLU A N 1
ATOM 1560 C CA . GLU A 1 201 ? 15.327 12.715 -12.898 1.00 97.38 201 GLU A CA 1
ATOM 1561 C C . GLU A 1 201 ? 14.762 11.760 -11.834 1.00 97.38 201 GLU A C 1
ATOM 1563 O O . GLU A 1 201 ? 15.531 11.287 -11.000 1.00 97.38 201 GLU A O 1
ATOM 1568 N N . HIS A 1 202 ? 13.469 11.414 -11.892 1.00 96.50 202 HIS A N 1
ATOM 1569 C CA . HIS A 1 202 ? 12.887 10.398 -11.010 1.00 96.50 202 HIS A CA 1
ATOM 1570 C C . HIS A 1 202 ? 13.414 9.011 -11.407 1.00 96.50 202 HIS A C 1
ATOM 1572 O O . HIS A 1 202 ? 14.043 8.342 -10.590 1.00 96.50 202 HIS A O 1
ATOM 1578 N N . VAL A 1 203 ? 13.305 8.640 -12.692 1.00 97.88 203 VAL A N 1
ATOM 1579 C CA . VAL A 1 203 ? 13.823 7.363 -13.231 1.00 97.88 203 VAL A CA 1
ATOM 1580 C C . VAL A 1 203 ? 15.314 7.182 -12.924 1.00 97.88 203 VAL A C 1
ATOM 1582 O O . VAL A 1 203 ? 15.751 6.119 -12.484 1.00 97.88 203 VAL A O 1
ATOM 1585 N N . LYS A 1 204 ? 16.106 8.235 -13.128 1.00 97.38 204 LYS A N 1
ATOM 1586 C CA . LYS A 1 204 ? 17.553 8.246 -12.901 1.00 97.38 204 LYS A CA 1
ATOM 1587 C C . LYS A 1 204 ? 17.924 8.014 -11.434 1.00 97.38 204 LYS A C 1
ATOM 1589 O O . LYS A 1 204 ? 18.911 7.328 -11.176 1.00 97.38 204 LYS A O 1
ATOM 1594 N N . ALA A 1 205 ? 17.152 8.543 -10.484 1.00 95.88 205 ALA A N 1
ATOM 1595 C CA . ALA A 1 205 ? 17.427 8.375 -9.056 1.00 95.88 205 ALA A CA 1
ATOM 1596 C C . ALA A 1 205 ? 17.360 6.902 -8.602 1.00 95.88 205 ALA A C 1
ATOM 1598 O O . ALA A 1 205 ? 18.082 6.502 -7.688 1.00 95.88 205 ALA A O 1
ATOM 1599 N N . HIS A 1 206 ? 16.561 6.066 -9.276 1.00 97.81 206 HIS A N 1
ATOM 1600 C CA . HIS A 1 206 ? 16.424 4.642 -8.944 1.00 97.81 206 HIS A CA 1
ATOM 1601 C C . HIS A 1 206 ? 17.668 3.801 -9.241 1.00 97.81 206 HIS A C 1
ATOM 1603 O O . HIS A 1 206 ? 17.804 2.710 -8.686 1.00 97.81 206 HIS A O 1
ATOM 1609 N N . PHE A 1 207 ? 18.594 4.265 -10.085 1.00 97.62 207 PHE A N 1
ATOM 1610 C CA . PHE A 1 207 ? 19.811 3.506 -10.401 1.00 97.62 207 PHE A CA 1
ATOM 1611 C C . PHE A 1 207 ? 20.699 3.315 -9.168 1.00 97.62 207 PHE A C 1
ATOM 1613 O O . PHE A 1 207 ? 21.049 2.185 -8.833 1.00 97.62 207 PHE A O 1
ATOM 1620 N N . ASP A 1 208 ? 21.009 4.398 -8.454 1.00 96.19 208 ASP A N 1
ATOM 1621 C CA . ASP A 1 208 ? 21.840 4.324 -7.249 1.00 96.19 208 ASP A CA 1
ATOM 1622 C C . ASP A 1 208 ? 21.133 3.541 -6.134 1.00 96.19 208 ASP A C 1
ATOM 1624 O O . ASP A 1 208 ? 21.738 2.686 -5.488 1.00 96.19 208 ASP A O 1
ATOM 1628 N N . VAL A 1 209 ? 19.826 3.768 -5.960 1.00 96.69 209 VAL A N 1
ATOM 1629 C CA . VAL A 1 209 ? 19.026 3.072 -4.943 1.00 96.69 209 VAL A CA 1
ATOM 1630 C C . VAL A 1 209 ? 18.969 1.570 -5.227 1.00 96.69 209 VAL A C 1
ATOM 1632 O O . VAL A 1 209 ? 19.259 0.760 -4.347 1.00 96.69 209 VAL A O 1
ATOM 1635 N N . SER A 1 210 ? 18.653 1.163 -6.456 1.00 97.19 210 SER A N 1
ATOM 1636 C CA . SER A 1 210 ? 18.601 -0.257 -6.823 1.00 97.19 210 SER A CA 1
ATOM 1637 C C . SER A 1 210 ? 19.959 -0.950 -6.679 1.00 97.19 210 SER A C 1
ATOM 1639 O O . SER A 1 210 ? 20.006 -2.064 -6.150 1.00 97.19 210 SER A O 1
ATOM 1641 N N . ARG A 1 211 ? 21.066 -0.285 -7.049 1.00 96.81 211 ARG A N 1
ATOM 1642 C CA . ARG A 1 211 ? 22.433 -0.773 -6.799 1.00 96.81 211 ARG A CA 1
ATOM 1643 C C . ARG A 1 211 ? 22.658 -1.034 -5.313 1.00 96.81 211 ARG A C 1
ATOM 1645 O O . ARG A 1 211 ? 23.103 -2.123 -4.948 1.00 96.81 211 ARG A O 1
ATOM 1652 N N . ASP A 1 212 ? 22.359 -0.061 -4.459 1.00 97.06 212 ASP A N 1
ATOM 1653 C CA . ASP A 1 212 ? 22.650 -0.147 -3.026 1.00 97.06 212 ASP A CA 1
ATOM 1654 C C . ASP A 1 212 ? 21.825 -1.254 -2.349 1.00 97.06 212 ASP A C 1
ATOM 1656 O O . ASP A 1 212 ? 22.340 -2.021 -1.528 1.00 97.06 212 ASP A O 1
ATOM 1660 N N . PHE A 1 213 ? 20.556 -1.407 -2.741 1.00 97.50 213 PHE A N 1
ATOM 1661 C CA . PHE A 1 213 ? 19.686 -2.483 -2.261 1.00 97.50 213 PHE A CA 1
ATOM 1662 C C . PHE A 1 213 ? 20.104 -3.868 -2.771 1.00 97.50 213 PHE A C 1
ATOM 1664 O O . PHE A 1 213 ? 20.049 -4.840 -2.006 1.00 97.50 213 PHE A O 1
ATOM 1671 N N . ALA A 1 214 ? 20.571 -3.968 -4.017 1.00 96.94 214 ALA A N 1
ATOM 1672 C CA . ALA A 1 214 ? 21.157 -5.190 -4.560 1.00 96.94 214 ALA A CA 1
ATOM 1673 C C . ALA A 1 214 ? 22.428 -5.589 -3.794 1.00 96.94 214 ALA A C 1
ATOM 1675 O O . ALA A 1 214 ? 22.526 -6.713 -3.300 1.00 96.94 214 ALA A O 1
ATOM 1676 N N . ALA A 1 215 ? 23.365 -4.653 -3.612 1.00 96.69 215 ALA A N 1
ATOM 1677 C CA . ALA A 1 215 ? 24.620 -4.875 -2.890 1.00 96.69 215 ALA A CA 1
ATOM 1678 C C . ALA A 1 215 ? 24.398 -5.285 -1.423 1.00 96.69 215 ALA A C 1
ATOM 1680 O O . ALA A 1 215 ? 25.182 -6.043 -0.850 1.00 96.69 215 ALA A O 1
ATOM 1681 N N . ALA A 1 216 ? 23.301 -4.824 -0.818 1.00 96.88 216 ALA A N 1
ATOM 1682 C CA . ALA A 1 216 ? 22.889 -5.201 0.528 1.00 96.88 216 ALA A CA 1
ATOM 1683 C C . ALA A 1 216 ? 22.121 -6.539 0.609 1.00 96.88 216 ALA A C 1
ATOM 1685 O O . ALA A 1 216 ? 21.671 -6.898 1.698 1.00 96.88 216 ALA A O 1
ATOM 1686 N N . ASN A 1 217 ? 21.977 -7.282 -0.497 1.00 96.12 217 ASN A N 1
ATOM 1687 C CA . ASN A 1 217 ? 21.202 -8.528 -0.596 1.00 96.12 217 ASN A CA 1
ATOM 1688 C C . ASN A 1 217 ? 19.737 -8.378 -0.145 1.00 96.12 217 ASN A C 1
ATOM 1690 O O . ASN A 1 217 ? 19.162 -9.287 0.457 1.00 96.12 217 ASN A O 1
ATOM 1694 N N . MET A 1 218 ? 19.129 -7.220 -0.417 1.00 97.38 218 MET A N 1
ATOM 1695 C CA . MET A 1 218 ? 17.747 -6.936 -0.019 1.00 97.38 218 MET A CA 1
ATOM 1696 C C . MET A 1 218 ? 16.718 -7.412 -1.050 1.00 97.38 218 MET A C 1
ATOM 1698 O O . MET A 1 218 ? 15.544 -7.544 -0.712 1.00 97.38 218 MET A O 1
ATOM 1702 N N . ILE A 1 219 ? 17.137 -7.671 -2.294 1.00 97.69 219 ILE A N 1
ATOM 1703 C CA . ILE A 1 219 ? 16.240 -8.096 -3.373 1.00 97.69 219 ILE A CA 1
ATOM 1704 C C . ILE A 1 219 ? 15.633 -9.454 -3.037 1.00 97.69 219 ILE A C 1
ATOM 1706 O O . ILE A 1 219 ? 16.323 -10.475 -2.989 1.00 97.69 219 ILE A O 1
ATOM 1710 N N . GLY A 1 220 ? 14.317 -9.448 -2.828 1.00 96.94 220 GLY A N 1
ATOM 1711 C CA . GLY A 1 220 ? 13.567 -10.644 -2.515 1.00 96.94 220 GLY A CA 1
ATOM 1712 C C . GLY A 1 220 ? 14.087 -11.308 -1.257 1.00 96.94 220 GLY A C 1
ATOM 1713 O O . GLY A 1 220 ? 14.264 -12.509 -1.322 1.00 96.94 220 GLY A O 1
ATOM 1714 N N . ALA A 1 221 ? 14.404 -10.595 -0.170 1.00 96.88 221 ALA A N 1
ATOM 1715 C CA . ALA A 1 221 ? 14.823 -11.182 1.112 1.00 96.88 221 ALA A CA 1
ATOM 1716 C C . ALA A 1 221 ? 13.684 -11.996 1.766 1.00 96.88 221 ALA A C 1
ATOM 1718 O O . ALA A 1 221 ? 12.569 -12.018 1.257 1.00 96.88 221 ALA A O 1
ATOM 1719 N N . THR A 1 222 ? 13.926 -12.696 2.880 1.00 97.75 222 THR A N 1
ATOM 1720 C CA . THR A 1 222 ? 12.826 -13.329 3.638 1.00 97.75 222 THR A CA 1
ATOM 1721 C C . THR A 1 222 ? 11.904 -12.249 4.206 1.00 97.75 222 THR A C 1
ATOM 1723 O O . THR A 1 222 ? 12.394 -11.317 4.838 1.00 97.75 222 THR A O 1
ATOM 1726 N N . GLY A 1 223 ? 10.597 -12.386 3.977 1.00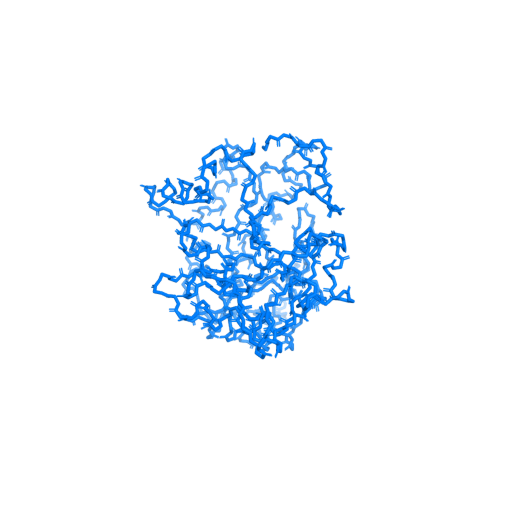 97.75 223 GLY A N 1
ATOM 1727 C CA . GLY A 1 223 ? 9.564 -11.451 4.429 1.00 97.75 223 GLY A CA 1
ATOM 1728 C C . GLY A 1 223 ? 8.339 -12.165 4.989 1.00 97.75 223 GLY A C 1
ATOM 1729 O O . GLY A 1 223 ? 8.355 -13.383 5.188 1.00 97.75 223 GLY A O 1
ATOM 1730 N N . LEU A 1 224 ? 7.260 -11.410 5.200 1.00 97.56 224 LEU A N 1
ATOM 1731 C CA . LEU A 1 224 ? 6.001 -11.930 5.739 1.00 97.56 224 LEU A CA 1
ATOM 1732 C C . LEU A 1 224 ? 5.455 -13.073 4.877 1.00 97.56 224 LEU A C 1
ATOM 1734 O O . LEU A 1 224 ? 5.130 -12.872 3.706 1.00 97.56 224 LEU A O 1
ATOM 1738 N N . ASN A 1 225 ? 5.358 -14.271 5.459 1.00 94.62 225 ASN A N 1
ATOM 1739 C CA . ASN A 1 225 ? 4.846 -15.479 4.802 1.00 94.62 225 ASN A CA 1
ATOM 1740 C C . ASN A 1 225 ? 5.484 -15.776 3.426 1.00 94.62 225 ASN A C 1
ATOM 1742 O O . ASN A 1 225 ? 4.858 -16.388 2.561 1.00 94.62 225 ASN A O 1
ATOM 1746 N N . GLY A 1 226 ? 6.732 -15.345 3.198 1.00 95.94 226 GLY A N 1
ATOM 1747 C CA . GLY A 1 226 ? 7.383 -15.501 1.900 1.00 95.94 226 GLY A CA 1
ATOM 1748 C C . GLY A 1 226 ? 8.622 -14.628 1.720 1.00 95.94 226 GLY A C 1
ATOM 1749 O O . GLY A 1 226 ? 9.605 -14.750 2.455 1.00 95.94 226 GLY A O 1
ATOM 1750 N N . ARG A 1 227 ? 8.605 -13.786 0.680 1.00 97.31 227 ARG A N 1
ATOM 1751 C CA . ARG A 1 227 ? 9.714 -12.893 0.312 1.00 97.31 227 ARG A CA 1
ATOM 1752 C C . ARG A 1 227 ? 9.308 -11.422 0.413 1.00 97.31 227 ARG A C 1
ATOM 1754 O O . ARG A 1 227 ? 8.117 -11.112 0.373 1.00 97.31 227 ARG A O 1
ATOM 1761 N N . SER A 1 228 ? 10.311 -10.556 0.532 1.00 98.31 228 SER A N 1
ATOM 1762 C CA . SER A 1 228 ? 10.192 -9.102 0.637 1.00 98.31 228 SER A CA 1
ATOM 1763 C C . SER A 1 228 ? 10.964 -8.405 -0.477 1.00 98.31 228 SER A C 1
ATOM 1765 O O . SER A 1 228 ? 12.140 -8.709 -0.686 1.00 98.31 228 SER A O 1
ATOM 1767 N N . TRP A 1 229 ? 10.322 -7.479 -1.183 1.00 98.62 229 TRP A N 1
ATOM 1768 C CA . TRP A 1 229 ? 10.871 -6.839 -2.378 1.00 98.62 229 TRP A CA 1
ATOM 1769 C C . TRP A 1 229 ? 11.034 -5.323 -2.184 1.00 98.62 229 TRP A C 1
ATOM 1771 O O . TRP A 1 229 ? 10.057 -4.655 -1.838 1.00 98.62 229 TRP A O 1
ATOM 1781 N N . PRO A 1 230 ? 12.233 -4.757 -2.427 1.00 98.44 230 PRO A N 1
ATOM 1782 C CA . PRO A 1 230 ? 12.391 -3.317 -2.605 1.00 98.44 230 PRO A CA 1
ATOM 1783 C C . PRO A 1 230 ? 11.486 -2.838 -3.747 1.00 98.44 230 PRO A C 1
ATOM 1785 O O . PRO A 1 230 ? 11.563 -3.371 -4.854 1.00 98.44 230 PRO A O 1
ATOM 1788 N N . ASP A 1 231 ? 10.621 -1.867 -3.470 1.00 98.75 231 ASP A N 1
ATOM 1789 C CA . ASP A 1 231 ? 9.662 -1.327 -4.432 1.00 98.75 231 ASP A CA 1
ATOM 1790 C C . ASP A 1 231 ? 10.152 0.014 -4.985 1.00 98.75 231 ASP A C 1
ATOM 1792 O O . ASP A 1 231 ? 10.278 0.992 -4.243 1.00 98.75 231 ASP A O 1
ATOM 1796 N N . LEU A 1 232 ? 10.445 0.045 -6.288 1.00 98.62 232 LEU A N 1
ATOM 1797 C CA . LEU A 1 232 ? 10.827 1.253 -7.027 1.00 98.62 232 LEU A CA 1
ATOM 1798 C C . LEU A 1 232 ? 9.610 2.113 -7.412 1.00 98.62 232 LEU A C 1
ATOM 1800 O O . LEU A 1 232 ? 9.767 3.095 -8.122 1.00 98.62 232 LEU A O 1
ATOM 1804 N N . ASP A 1 233 ? 8.422 1.774 -6.905 1.00 98.50 233 ASP A N 1
ATOM 1805 C CA . ASP A 1 233 ? 7.137 2.424 -7.157 1.00 98.50 233 ASP A CA 1
ATOM 1806 C C . ASP A 1 233 ? 6.485 2.036 -8.496 1.00 98.50 233 ASP A C 1
ATOM 1808 O O . ASP A 1 233 ? 6.998 1.246 -9.297 1.00 98.50 233 ASP A O 1
ATOM 1812 N N . MET A 1 234 ? 5.269 2.540 -8.699 1.00 98.44 234 MET A N 1
ATOM 1813 C CA . MET A 1 234 ? 4.445 2.280 -9.873 1.00 98.44 234 MET A CA 1
ATOM 1814 C C . MET A 1 234 ? 5.074 2.843 -11.151 1.00 98.44 234 MET A C 1
ATOM 1816 O O . MET A 1 234 ? 5.719 3.880 -11.135 1.00 98.44 234 MET A O 1
ATOM 1820 N N . LEU A 1 235 ? 4.800 2.197 -12.285 1.00 98.06 235 LEU A N 1
ATOM 1821 C CA . LEU A 1 235 ? 5.242 2.625 -13.611 1.00 98.06 235 LEU A CA 1
ATOM 1822 C C . LEU A 1 235 ? 4.298 3.708 -14.176 1.00 98.06 235 LEU A C 1
ATOM 1824 O O . LEU A 1 235 ? 3.153 3.379 -14.528 1.00 98.06 235 LEU A O 1
ATOM 1828 N N . PRO A 1 236 ? 4.742 4.971 -14.337 1.00 96.88 236 PRO A N 1
ATOM 1829 C CA . PRO A 1 236 ? 3.929 6.063 -14.865 1.00 96.88 236 PRO A CA 1
ATOM 1830 C C . PRO A 1 236 ? 3.933 6.030 -16.402 1.00 96.88 236 PRO A C 1
ATOM 1832 O O . PRO A 1 236 ? 4.452 6.919 -17.072 1.00 96.88 236 PRO A O 1
ATOM 1835 N N . LEU A 1 237 ? 3.367 4.969 -16.982 1.00 97.25 237 LEU A N 1
ATOM 1836 C CA . LEU A 1 237 ? 3.368 4.709 -18.425 1.00 97.25 237 LEU A CA 1
ATOM 1837 C C . LEU A 1 237 ? 1.970 4.857 -19.046 1.00 97.25 237 LEU A C 1
ATOM 1839 O O . LEU A 1 237 ? 0.946 4.694 -18.383 1.00 97.25 237 LEU A O 1
ATOM 1843 N N . GLY A 1 238 ? 1.921 5.118 -20.354 1.00 96.25 238 GLY A N 1
ATOM 1844 C CA . GLY A 1 238 ? 0.673 5.247 -21.110 1.00 96.25 238 GLY A CA 1
ATOM 1845 C C . GLY A 1 238 ? -0.114 6.518 -20.773 1.00 96.25 238 GLY A C 1
ATOM 1846 O O . GLY A 1 238 ? 0.454 7.601 -20.646 1.00 96.25 238 GLY A O 1
ATOM 1847 N N . TRP A 1 239 ? -1.440 6.394 -20.660 1.00 95.44 239 TRP A N 1
ATOM 1848 C CA . TRP A 1 239 ? -2.334 7.528 -20.412 1.00 95.44 239 TRP A CA 1
ATOM 1849 C C . TRP A 1 239 ? -2.512 7.797 -18.912 1.00 95.44 239 TRP A C 1
ATOM 1851 O O . TRP A 1 239 ? -3.112 6.992 -18.198 1.00 95.44 239 TRP A O 1
ATOM 1861 N N . LEU A 1 240 ? -2.026 8.949 -18.453 1.00 93.81 240 LEU A N 1
ATOM 1862 C CA . LEU A 1 240 ? -1.927 9.347 -17.049 1.00 93.81 240 LEU A CA 1
ATOM 1863 C C . LEU A 1 240 ? -2.868 10.505 -16.708 1.00 93.81 240 LEU A C 1
ATOM 1865 O O . LEU A 1 240 ? -3.312 11.261 -17.574 1.00 93.81 240 LEU A O 1
ATOM 1869 N N . SER A 1 241 ? -3.136 10.664 -15.414 1.00 89.75 241 SER A N 1
ATOM 1870 C CA . SER A 1 241 ? -3.816 11.832 -14.840 1.00 89.75 241 SER A CA 1
ATOM 1871 C C . SER A 1 241 ? -2.844 12.593 -13.951 1.00 89.75 241 SER A C 1
ATOM 1873 O O . SER A 1 241 ? -1.993 11.972 -13.321 1.00 89.75 241 SER A O 1
ATOM 1875 N N . ASN A 1 242 ? -2.982 13.916 -13.872 1.00 82.75 242 ASN A N 1
ATOM 1876 C CA . ASN A 1 242 ? -2.260 14.685 -12.862 1.00 82.75 242 ASN A CA 1
ATOM 1877 C C . ASN A 1 242 ? -2.664 14.217 -11.446 1.00 82.75 242 ASN A C 1
ATOM 1879 O O . ASN A 1 242 ? -3.860 14.097 -11.169 1.00 82.75 242 ASN A O 1
ATOM 1883 N N . ALA A 1 243 ? -1.674 13.965 -10.584 1.00 76.38 243 ALA A N 1
ATOM 1884 C CA . ALA A 1 243 ? -1.848 13.592 -9.180 1.00 76.38 243 ALA A CA 1
ATOM 1885 C C . ALA A 1 243 ? -2.710 14.601 -8.409 1.00 76.38 243 ALA A C 1
ATOM 1887 O O . ALA A 1 243 ? -3.564 14.211 -7.616 1.00 76.38 243 ALA A O 1
ATOM 1888 N N . ASP A 1 244 ? -2.541 15.887 -8.724 1.00 74.75 244 ASP A N 1
ATOM 1889 C CA . ASP A 1 244 ? -3.209 17.004 -8.054 1.00 74.75 244 ASP A CA 1
ATOM 1890 C C . ASP A 1 244 ? -4.608 17.289 -8.618 1.00 74.75 244 ASP A C 1
ATOM 1892 O O . ASP A 1 244 ? -5.165 18.368 -8.408 1.00 74.75 244 ASP A O 1
ATOM 1896 N N . SER A 1 245 ? -5.186 16.356 -9.385 1.00 74.94 245 SER A N 1
ATOM 1897 C CA . SER A 1 245 ? -6.497 16.559 -9.990 1.00 74.94 245 SER A CA 1
ATOM 1898 C C . SER A 1 245 ? -7.467 15.392 -9.869 1.00 74.94 245 SER A C 1
ATOM 1900 O O . SER A 1 245 ? -7.144 14.217 -10.044 1.00 74.94 245 SER A O 1
ATOM 1902 N N . ASN A 1 246 ? -8.731 15.765 -9.672 1.00 69.00 246 ASN A N 1
ATOM 1903 C CA . ASN A 1 246 ? -9.864 14.857 -9.582 1.00 69.00 246 ASN A CA 1
ATOM 1904 C C . ASN A 1 246 ? -10.426 14.434 -10.958 1.00 69.00 246 ASN A C 1
ATOM 1906 O O . ASN A 1 246 ? -11.025 13.359 -11.055 1.00 69.00 246 ASN A O 1
ATOM 1910 N N . GLU A 1 247 ? -10.221 15.231 -12.016 1.00 72.12 247 GLU A N 1
ATOM 1911 C CA . GLU A 1 247 ? -10.769 14.982 -13.370 1.00 72.12 247 GLU A CA 1
ATOM 1912 C C . GLU A 1 247 ? -9.761 15.139 -14.522 1.00 72.12 247 GLU A C 1
ATOM 1914 O O . GLU A 1 247 ? -10.035 14.671 -15.620 1.00 72.12 247 GLU A O 1
ATOM 1919 N N . GLY A 1 248 ? -8.599 15.768 -14.310 1.00 73.50 248 GLY A N 1
ATOM 1920 C CA . GLY A 1 248 ? -7.611 16.039 -15.367 1.00 73.50 248 GLY A CA 1
ATOM 1921 C C . GLY A 1 248 ? -6.716 17.263 -15.085 1.00 73.50 248 GLY A C 1
ATOM 1922 O O . GLY A 1 248 ? -6.965 18.011 -14.155 1.00 73.50 248 GLY A O 1
ATOM 1923 N N . PRO A 1 249 ? -5.668 17.549 -15.862 1.00 84.50 249 PRO A N 1
ATOM 1924 C CA . PRO A 1 249 ? -5.485 17.098 -17.223 1.00 84.50 249 PRO A CA 1
ATOM 1925 C C . PRO A 1 249 ? -5.082 15.634 -17.274 1.00 84.50 249 PRO A C 1
ATOM 1927 O O . PRO A 1 249 ? -4.315 15.141 -16.445 1.00 84.50 249 PRO A O 1
ATOM 1930 N N . HIS A 1 250 ? -5.617 14.955 -18.280 1.00 90.06 250 HIS A N 1
ATOM 1931 C CA . HIS A 1 250 ? -5.111 13.663 -18.686 1.00 90.06 250 HIS A CA 1
ATOM 1932 C C . HIS A 1 250 ? -4.148 13.840 -19.854 1.00 90.06 250 HIS A C 1
ATOM 1934 O O . HIS A 1 250 ? -4.395 14.659 -20.744 1.00 90.06 250 HIS A O 1
ATOM 1940 N N . ARG A 1 251 ? -3.064 13.074 -19.863 1.00 93.69 251 ARG A N 1
ATOM 1941 C CA . ARG A 1 251 ? -1.996 13.205 -20.856 1.00 93.69 251 ARG A CA 1
ATOM 1942 C C . ARG A 1 251 ? -1.293 11.876 -21.083 1.00 93.69 251 ARG A C 1
ATOM 1944 O O . ARG A 1 251 ? -1.426 10.958 -20.282 1.00 93.69 251 ARG A O 1
ATOM 1951 N N . GLN A 1 252 ? -0.537 11.786 -22.171 1.00 94.69 252 GLN A N 1
ATOM 1952 C CA . GLN A 1 252 ? 0.428 10.701 -22.322 1.00 94.69 252 GLN A CA 1
ATOM 1953 C C . GLN A 1 252 ? 1.585 10.885 -21.332 1.00 94.69 252 GLN A C 1
ATOM 1955 O O . GLN A 1 252 ? 1.862 12.008 -20.896 1.00 94.69 252 GLN A O 1
ATOM 1960 N N . CYS A 1 253 ? 2.244 9.774 -21.013 1.00 96.12 253 CYS A N 1
ATOM 1961 C CA . CYS A 1 253 ? 3.547 9.731 -20.366 1.00 96.12 253 CYS A CA 1
ATOM 1962 C C . CYS A 1 253 ? 4.531 10.684 -21.069 1.00 96.12 253 CYS A C 1
ATOM 1964 O O . CYS A 1 253 ? 4.618 10.710 -22.298 1.00 96.12 253 CYS A O 1
ATOM 1966 N N . ASN A 1 254 ? 5.247 11.477 -20.277 1.00 96.94 254 ASN A N 1
ATOM 1967 C CA . ASN A 1 254 ? 6.232 12.455 -20.728 1.00 96.94 254 ASN A CA 1
ATOM 1968 C C . ASN A 1 254 ? 7.608 11.826 -20.977 1.00 96.94 254 ASN A C 1
ATOM 1970 O O . ASN A 1 254 ? 8.438 12.458 -21.628 1.00 96.94 254 ASN A O 1
ATOM 1974 N N . LEU A 1 255 ? 7.851 10.604 -20.489 1.00 97.88 255 LEU A N 1
ATOM 1975 C CA . LEU A 1 255 ? 9.072 9.868 -20.798 1.00 97.88 255 LEU A CA 1
ATOM 1976 C C . LEU A 1 255 ? 9.098 9.510 -22.285 1.00 97.88 255 LEU A C 1
ATOM 1978 O O . LEU A 1 255 ? 8.129 8.989 -22.851 1.00 97.88 255 LEU A O 1
ATOM 1982 N N . THR A 1 256 ? 10.246 9.729 -22.910 1.00 98.00 256 THR A N 1
ATOM 1983 C CA . THR A 1 256 ? 10.550 9.211 -24.241 1.00 98.00 256 THR A CA 1
ATOM 1984 C C . THR A 1 256 ? 10.522 7.683 -24.242 1.00 98.00 256 THR A C 1
ATOM 1986 O O . THR A 1 256 ? 10.655 7.025 -23.212 1.00 98.00 256 THR A O 1
ATOM 1989 N N . ILE A 1 257 ? 10.393 7.082 -25.423 1.00 96.75 257 ILE A N 1
ATOM 1990 C CA . ILE A 1 257 ? 10.364 5.618 -25.563 1.00 96.75 257 ILE A CA 1
ATOM 1991 C C . ILE A 1 257 ? 11.617 4.953 -24.976 1.00 96.75 257 ILE A C 1
ATOM 1993 O O . ILE A 1 257 ? 11.524 3.872 -24.395 1.00 96.75 257 ILE A O 1
ATOM 1997 N N . ASP A 1 258 ? 12.782 5.586 -25.115 1.00 98.25 258 ASP A N 1
ATOM 1998 C CA . ASP A 1 258 ? 14.033 5.047 -24.583 1.00 98.25 258 ASP A CA 1
ATOM 1999 C C . ASP A 1 258 ? 14.087 5.143 -23.055 1.00 98.25 258 ASP A C 1
ATOM 2001 O O . ASP A 1 258 ? 14.546 4.206 -22.402 1.00 98.25 258 ASP A O 1
ATOM 2005 N N . GLU A 1 259 ? 13.531 6.200 -22.462 1.00 98.56 259 GLU A N 1
ATOM 2006 C CA . GLU A 1 259 ? 13.396 6.324 -21.006 1.00 98.56 259 GLU A CA 1
ATOM 2007 C C . GLU A 1 259 ? 12.389 5.310 -20.445 1.00 98.56 259 GLU A C 1
ATOM 2009 O O . GLU A 1 259 ? 12.681 4.662 -19.443 1.00 98.56 259 GLU A O 1
ATOM 2014 N N . GLN A 1 260 ? 11.260 5.073 -21.125 1.00 98.38 260 GLN A N 1
ATOM 2015 C CA . GLN A 1 260 ? 10.290 4.041 -20.729 1.00 98.38 260 GLN A CA 1
ATOM 2016 C C . GLN A 1 260 ? 10.911 2.635 -20.769 1.00 98.38 260 GLN A C 1
ATOM 2018 O O . GLN A 1 260 ? 10.762 1.847 -19.832 1.00 98.38 260 GLN A O 1
ATOM 2023 N N . LYS A 1 261 ? 11.660 2.317 -21.835 1.00 98.19 261 LYS A N 1
ATOM 2024 C CA . LYS A 1 261 ? 12.413 1.054 -21.933 1.00 98.19 261 LYS A CA 1
ATOM 2025 C C . LYS A 1 261 ? 13.466 0.937 -20.839 1.00 98.19 261 LYS A C 1
ATOM 2027 O O . LYS A 1 261 ? 13.624 -0.142 -20.269 1.00 98.19 261 LYS A O 1
ATOM 2032 N N . THR A 1 262 ? 14.169 2.029 -20.553 1.00 98.44 262 THR A N 1
ATOM 2033 C CA . THR A 1 262 ? 15.173 2.095 -19.486 1.00 98.44 262 THR A CA 1
ATOM 2034 C C . THR A 1 262 ? 14.533 1.803 -18.132 1.00 98.44 262 THR A C 1
ATOM 2036 O O . THR A 1 262 ? 15.021 0.933 -17.413 1.00 98.44 262 THR A O 1
ATOM 2039 N N . GLN A 1 263 ? 13.397 2.437 -17.830 1.00 98.50 263 GLN A N 1
ATOM 2040 C CA . GLN A 1 263 ? 12.648 2.223 -16.595 1.00 98.50 263 GLN A CA 1
ATOM 2041 C C . GLN A 1 263 ? 12.199 0.764 -16.446 1.00 98.50 263 GLN A C 1
ATOM 2043 O O . GLN A 1 263 ? 12.540 0.107 -15.466 1.00 98.50 263 GLN A O 1
ATOM 2048 N N . MET A 1 264 ? 11.508 0.208 -17.446 1.00 98.25 264 MET A N 1
ATOM 2049 C CA . MET A 1 264 ? 11.035 -1.181 -17.387 1.00 98.25 264 MET A CA 1
ATOM 2050 C C . MET A 1 264 ? 12.192 -2.185 -17.261 1.00 98.25 264 MET A C 1
ATOM 2052 O O . MET A 1 264 ? 12.079 -3.186 -16.548 1.00 98.25 264 MET A O 1
ATOM 2056 N N . THR A 1 265 ? 13.317 -1.921 -17.935 1.00 98.25 265 THR A N 1
ATOM 2057 C CA . THR A 1 265 ? 14.524 -2.751 -17.821 1.00 98.25 265 THR A CA 1
ATOM 2058 C C . THR A 1 265 ? 15.059 -2.708 -16.394 1.00 98.25 265 THR A C 1
ATOM 2060 O O . THR A 1 265 ? 15.243 -3.763 -15.791 1.00 98.25 265 THR A O 1
ATOM 2063 N N . LEU A 1 266 ? 15.228 -1.515 -15.815 1.00 98.44 266 LEU A N 1
ATOM 2064 C CA . LEU A 1 266 ? 15.702 -1.356 -14.441 1.00 98.44 266 LEU A CA 1
ATOM 2065 C C . LEU A 1 266 ? 14.779 -2.052 -13.429 1.00 98.44 266 LEU A C 1
ATOM 2067 O O . LEU A 1 266 ? 15.267 -2.827 -12.612 1.00 98.44 266 LEU A O 1
ATOM 2071 N N . TRP A 1 267 ? 13.458 -1.860 -13.521 1.00 98.56 267 TRP A N 1
ATOM 2072 C CA . TRP A 1 267 ? 12.482 -2.514 -12.634 1.00 98.56 267 TRP A CA 1
ATOM 2073 C C . TRP A 1 267 ? 12.562 -4.035 -12.727 1.00 98.56 267 TRP A C 1
ATOM 2075 O O . TRP A 1 267 ? 12.518 -4.734 -11.713 1.00 98.56 267 TRP A O 1
ATOM 2085 N N . SER A 1 268 ? 12.721 -4.558 -13.943 1.00 98.44 268 SER A N 1
ATOM 2086 C CA . SER A 1 268 ? 12.847 -5.996 -14.164 1.00 98.44 268 SER A CA 1
ATOM 2087 C C . SER A 1 268 ? 14.115 -6.542 -13.514 1.00 98.44 268 SER A C 1
ATOM 2089 O O . SER A 1 268 ? 14.061 -7.537 -12.797 1.00 98.44 268 SER A O 1
ATOM 2091 N N . MET A 1 269 ? 15.247 -5.859 -13.694 1.00 97.69 269 MET A N 1
ATOM 2092 C CA . MET A 1 269 ? 16.541 -6.291 -13.160 1.00 97.69 269 MET A CA 1
ATOM 2093 C C . MET A 1 269 ? 16.675 -6.079 -11.653 1.00 97.69 269 MET A C 1
ATOM 2095 O O . MET A 1 269 ? 17.300 -6.890 -10.985 1.00 97.69 269 MET A O 1
ATOM 2099 N N . ALA A 1 270 ? 16.050 -5.051 -11.089 1.00 97.81 270 ALA A N 1
ATOM 2100 C CA . ALA A 1 270 ? 15.960 -4.871 -9.642 1.00 97.81 270 ALA A CA 1
ATOM 2101 C C . ALA A 1 270 ? 14.965 -5.848 -8.986 1.00 97.81 270 ALA A C 1
ATOM 2103 O O . ALA A 1 270 ? 14.856 -5.885 -7.761 1.00 97.81 270 ALA A O 1
ATOM 2104 N N . LYS A 1 271 ? 14.224 -6.623 -9.797 1.00 98.00 271 LYS A N 1
ATOM 2105 C CA . LYS A 1 271 ? 13.070 -7.431 -9.381 1.00 98.00 271 LYS A CA 1
ATOM 2106 C C . LYS A 1 271 ? 12.065 -6.607 -8.565 1.00 98.00 271 LYS A C 1
ATOM 2108 O O . LYS A 1 271 ? 11.470 -7.105 -7.610 1.00 98.00 271 LYS A O 1
ATOM 2113 N N . SER A 1 272 ? 11.905 -5.339 -8.945 1.00 98.50 272 SER A N 1
ATOM 2114 C CA . SER A 1 272 ? 10.894 -4.459 -8.374 1.00 98.50 272 SER A CA 1
ATOM 2115 C C . SER A 1 272 ? 9.506 -4.996 -8.724 1.00 98.50 272 SER A C 1
ATOM 2117 O O . SER A 1 272 ? 9.319 -5.540 -9.820 1.00 98.50 272 SER A O 1
ATOM 2119 N N . PRO A 1 273 ? 8.509 -4.824 -7.849 1.00 98.19 273 PRO A N 1
ATOM 2120 C CA . PRO A 1 273 ? 7.115 -5.009 -8.216 1.00 98.19 273 PRO A CA 1
ATOM 2121 C C . PRO A 1 273 ? 6.759 -4.185 -9.459 1.00 98.19 273 PRO A C 1
ATOM 2123 O O . PRO A 1 273 ? 7.164 -3.032 -9.596 1.00 98.19 273 PRO A O 1
ATOM 2126 N N . ILE A 1 274 ? 5.998 -4.783 -10.376 1.00 97.62 274 ILE A N 1
ATOM 2127 C CA . ILE A 1 274 ? 5.552 -4.130 -11.611 1.00 97.62 274 ILE A CA 1
ATOM 2128 C C . ILE A 1 274 ? 4.078 -3.759 -11.438 1.00 97.62 274 ILE A C 1
ATOM 2130 O O . ILE A 1 274 ? 3.187 -4.581 -11.645 1.00 97.62 274 ILE A O 1
ATOM 2134 N N . MET A 1 275 ? 3.829 -2.511 -11.039 1.00 98.25 275 MET A N 1
ATOM 2135 C CA . MET A 1 275 ? 2.486 -1.944 -10.877 1.00 98.25 275 MET A CA 1
ATOM 2136 C C . MET A 1 275 ? 2.253 -0.872 -11.944 1.00 98.25 275 MET A C 1
ATOM 2138 O O . MET A 1 275 ? 2.892 0.173 -11.923 1.00 98.25 275 MET A O 1
ATOM 2142 N N . PHE A 1 276 ? 1.356 -1.118 -12.900 1.00 97.69 276 PHE A N 1
ATOM 2143 C CA . PHE A 1 276 ? 1.075 -0.166 -13.980 1.00 97.69 276 PHE A CA 1
ATOM 2144 C C . PHE A 1 276 ? 0.164 0.977 -13.502 1.00 97.69 276 PHE A C 1
ATOM 2146 O O . PHE A 1 276 ? -0.939 0.720 -13.020 1.00 97.69 276 PHE A O 1
ATOM 2153 N N . GLY A 1 277 ? 0.602 2.231 -13.659 1.00 95.75 277 GLY A N 1
ATOM 2154 C CA . GLY A 1 277 ? -0.133 3.418 -13.196 1.00 95.75 277 GLY A CA 1
ATOM 2155 C C . GLY A 1 277 ? -1.077 4.062 -14.223 1.00 95.75 277 GLY A C 1
ATOM 2156 O O . GLY A 1 277 ? -1.854 4.948 -13.867 1.00 95.75 277 GLY A O 1
ATOM 2157 N N . GLY A 1 278 ? -1.018 3.653 -15.493 1.00 94.69 278 GLY A N 1
ATOM 2158 C CA . GLY A 1 278 ? -1.819 4.239 -16.571 1.00 94.69 278 GLY A CA 1
ATOM 2159 C C . GLY A 1 278 ? -3.236 3.677 -16.710 1.00 94.69 278 GLY A C 1
ATOM 2160 O O . GLY A 1 278 ? -3.600 2.636 -16.160 1.00 94.69 278 GLY A O 1
ATOM 2161 N N . ASP A 1 279 ? -4.058 4.345 -17.522 1.00 94.31 279 ASP A N 1
ATOM 2162 C CA . ASP A 1 279 ? -5.383 3.844 -17.899 1.00 94.31 279 ASP A CA 1
ATOM 2163 C C . ASP A 1 279 ? -5.272 2.678 -18.896 1.00 94.31 279 ASP A C 1
ATOM 2165 O O . ASP A 1 279 ? -5.088 2.876 -20.100 1.00 94.31 279 ASP A O 1
ATOM 2169 N N . MET A 1 280 ? -5.457 1.453 -18.395 1.00 94.00 280 MET A N 1
ATOM 2170 C CA . MET A 1 280 ? -5.407 0.211 -19.181 1.00 94.00 280 MET A CA 1
ATOM 2171 C C . MET A 1 280 ? -6.372 0.191 -20.381 1.00 94.00 280 MET A C 1
ATOM 2173 O O . MET A 1 280 ? -6.133 -0.518 -21.356 1.00 94.00 280 MET A O 1
ATOM 2177 N N . ARG A 1 281 ? -7.457 0.979 -20.358 1.00 93.94 281 ARG A N 1
ATOM 2178 C CA . ARG A 1 281 ? -8.438 1.050 -21.463 1.00 93.94 281 ARG A CA 1
ATOM 2179 C C . ARG A 1 281 ? -7.924 1.860 -22.653 1.00 93.94 281 ARG A C 1
ATOM 2181 O O . ARG A 1 281 ? -8.553 1.865 -23.708 1.00 93.94 281 ARG A O 1
ATOM 2188 N N . ARG A 1 282 ? -6.816 2.582 -22.467 1.00 93.62 282 ARG A N 1
ATOM 2189 C CA . ARG A 1 282 ? -6.176 3.452 -23.461 1.00 93.62 282 ARG A CA 1
ATOM 2190 C C . ARG A 1 282 ? -4.739 3.023 -23.770 1.00 93.62 282 ARG A C 1
ATOM 2192 O O . ARG A 1 282 ? -3.941 3.855 -24.193 1.00 93.62 282 ARG A O 1
ATOM 2199 N N . LEU A 1 283 ? -4.419 1.746 -23.560 1.00 93.81 283 LEU A N 1
ATOM 2200 C CA . LEU A 1 283 ? -3.117 1.179 -23.898 1.00 93.81 283 LEU A CA 1
ATOM 2201 C C . LEU A 1 283 ? -2.859 1.224 -25.405 1.00 93.81 283 LEU A C 1
ATOM 2203 O O . LEU A 1 283 ? -3.652 0.714 -26.196 1.00 93.81 283 LEU A O 1
ATOM 2207 N N . ASP A 1 284 ? -1.716 1.789 -25.786 1.00 93.06 284 ASP A N 1
ATOM 2208 C CA . ASP A 1 284 ? -1.175 1.638 -27.131 1.00 93.06 284 ASP A CA 1
ATOM 2209 C C . ASP A 1 284 ? -0.307 0.372 -27.252 1.00 93.06 284 ASP A C 1
ATOM 2211 O O . ASP A 1 284 ? 0.058 -0.272 -26.263 1.00 93.06 284 ASP A O 1
ATOM 2215 N N . SER A 1 285 ? 0.021 -0.007 -28.490 1.00 95.44 285 SER A N 1
ATOM 2216 C CA . SER A 1 285 ? 0.782 -1.226 -28.779 1.00 95.44 285 SER A CA 1
ATOM 2217 C C . SER A 1 285 ? 2.215 -1.201 -28.245 1.00 95.44 285 SER A C 1
ATOM 2219 O O . SER A 1 285 ? 2.774 -2.263 -27.974 1.00 95.44 285 SER A O 1
ATOM 2221 N N . MET A 1 286 ? 2.825 -0.019 -28.121 1.00 93.88 286 MET A N 1
ATOM 2222 C CA . MET A 1 286 ? 4.198 0.119 -27.639 1.00 93.88 286 MET A CA 1
ATOM 2223 C C . MET A 1 286 ? 4.242 -0.103 -26.128 1.00 93.88 286 MET A C 1
ATOM 2225 O O . MET A 1 286 ? 4.999 -0.958 -25.669 1.00 93.88 286 MET A O 1
ATOM 2229 N N . THR A 1 287 ? 3.382 0.583 -25.369 1.00 95.19 287 THR A N 1
ATOM 2230 C CA . THR A 1 287 ? 3.277 0.399 -23.918 1.00 95.19 287 THR A CA 1
ATOM 2231 C C . THR A 1 287 ? 2.844 -1.023 -23.585 1.00 95.19 287 THR A C 1
ATOM 2233 O O . THR A 1 287 ? 3.443 -1.635 -22.704 1.00 95.19 287 THR A O 1
ATOM 2236 N N . TYR A 1 288 ? 1.874 -1.585 -24.320 1.00 96.12 288 TYR A N 1
ATOM 2237 C CA . TYR A 1 288 ? 1.481 -2.987 -24.160 1.00 96.12 288 TYR A CA 1
ATOM 2238 C C . TYR A 1 288 ? 2.676 -3.926 -24.362 1.00 96.12 288 TYR A C 1
ATOM 2240 O O . TYR A 1 288 ? 2.992 -4.713 -23.476 1.00 96.12 288 TYR A O 1
ATOM 2248 N N . GLY A 1 289 ? 3.405 -3.784 -25.475 1.00 96.94 289 GLY A N 1
ATOM 2249 C CA . GLY A 1 289 ? 4.579 -4.609 -25.762 1.00 96.94 289 GLY A CA 1
ATOM 2250 C C . GLY A 1 289 ? 5.700 -4.481 -24.725 1.00 96.94 289 GLY A C 1
ATOM 2251 O O . GLY A 1 289 ? 6.436 -5.443 -24.516 1.00 96.94 289 GLY A O 1
ATOM 2252 N N . LEU A 1 290 ? 5.822 -3.329 -24.061 1.00 95.62 290 LEU A N 1
ATOM 2253 C CA . LEU A 1 290 ? 6.794 -3.111 -22.993 1.00 95.62 290 LEU A CA 1
ATOM 2254 C C . LEU A 1 290 ? 6.412 -3.863 -21.711 1.00 95.62 290 LEU A C 1
ATOM 2256 O O . LEU A 1 290 ? 7.232 -4.609 -21.177 1.00 95.62 290 LEU A O 1
ATOM 2260 N N . ILE A 1 291 ? 5.166 -3.713 -21.249 1.00 94.56 291 ILE A N 1
ATOM 2261 C CA . ILE A 1 291 ? 4.694 -4.327 -19.995 1.00 94.56 291 ILE A CA 1
ATOM 2262 C C . ILE A 1 291 ? 4.392 -5.825 -20.134 1.00 94.56 291 ILE A C 1
ATOM 2264 O O . ILE A 1 291 ? 4.320 -6.527 -19.130 1.00 94.56 291 ILE A O 1
ATOM 2268 N N . THR A 1 292 ? 4.242 -6.334 -21.361 1.00 95.75 292 THR A N 1
ATOM 2269 C CA . THR A 1 292 ? 4.070 -7.769 -21.643 1.00 95.75 292 THR A CA 1
ATOM 2270 C C . THR A 1 292 ? 5.297 -8.406 -22.292 1.00 95.75 292 THR A C 1
ATOM 2272 O O . THR A 1 292 ? 5.179 -9.477 -22.891 1.00 95.7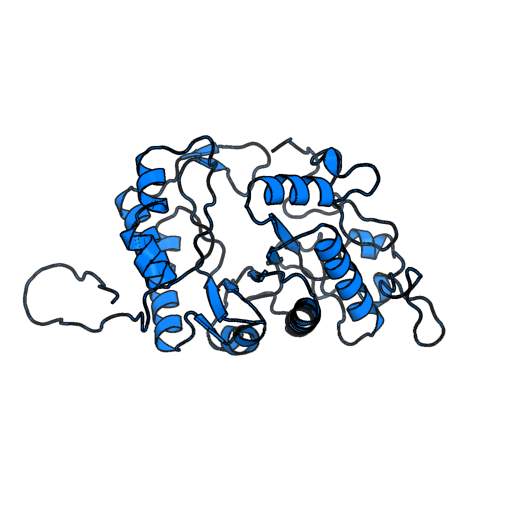5 292 THR A O 1
ATOM 2275 N N . ASN A 1 293 ? 6.470 -7.766 -22.240 1.00 97.81 293 ASN A N 1
ATOM 2276 C CA . ASN A 1 293 ? 7.679 -8.336 -22.829 1.00 97.81 293 ASN A CA 1
ATOM 2277 C C . ASN A 1 293 ? 8.094 -9.603 -22.052 1.00 97.81 293 ASN A C 1
ATOM 2279 O O . ASN A 1 293 ? 8.482 -9.490 -20.886 1.00 97.81 293 ASN A O 1
ATOM 2283 N N . PRO A 1 294 ? 8.068 -10.800 -22.670 1.00 97.81 294 PRO A N 1
ATOM 2284 C CA . PRO A 1 294 ? 8.296 -12.048 -21.948 1.00 97.81 294 PRO A CA 1
ATOM 2285 C C . PRO A 1 294 ? 9.702 -12.137 -21.348 1.00 97.81 294 PRO A C 1
ATOM 2287 O O . PRO A 1 294 ? 9.852 -12.683 -20.264 1.00 97.81 294 PRO A O 1
ATOM 2290 N N . VAL A 1 295 ? 10.715 -11.548 -21.994 1.00 97.88 295 VAL A N 1
ATOM 2291 C CA . VAL A 1 295 ? 12.100 -11.565 -21.498 1.00 97.88 295 VAL A CA 1
ATOM 2292 C C . VAL A 1 295 ? 12.238 -10.707 -20.242 1.00 97.88 295 VAL A C 1
ATOM 2294 O O . VAL A 1 295 ? 12.851 -11.131 -19.267 1.00 97.88 295 VAL A O 1
ATOM 2297 N N . LEU A 1 296 ? 11.641 -9.511 -20.234 1.00 97.62 296 LEU A N 1
ATOM 2298 C CA . LEU A 1 296 ? 11.674 -8.624 -19.066 1.00 97.62 296 LEU A CA 1
ATOM 2299 C C . LEU A 1 296 ? 10.924 -9.244 -17.880 1.00 97.62 296 LEU A C 1
ATOM 2301 O O . LEU A 1 296 ? 11.428 -9.240 -16.757 1.00 97.62 296 LEU A O 1
ATOM 2305 N N . LEU A 1 297 ? 9.765 -9.851 -18.139 1.00 97.94 297 LEU A N 1
ATOM 2306 C CA . LEU A 1 297 ? 8.986 -10.550 -17.116 1.00 97.94 297 LEU A CA 1
ATOM 2307 C C . LEU A 1 297 ? 9.698 -11.803 -16.588 1.00 97.94 297 LEU A C 1
ATOM 2309 O O . LEU A 1 297 ? 9.617 -12.090 -15.392 1.00 97.94 297 LEU A O 1
ATOM 2313 N N . GLU A 1 298 ? 10.415 -12.529 -17.448 1.00 98.19 298 GLU A N 1
ATOM 2314 C CA . GLU A 1 298 ? 11.227 -13.681 -17.050 1.00 98.19 298 GLU A CA 1
ATOM 2315 C C . GLU A 1 298 ? 12.386 -13.258 -16.142 1.00 98.19 298 GLU A C 1
ATOM 2317 O O . GLU A 1 298 ? 12.588 -13.869 -15.092 1.00 98.19 298 GLU A O 1
ATOM 2322 N N . ILE A 1 299 ? 13.085 -12.167 -16.479 1.00 98.06 299 ILE A N 1
ATOM 2323 C CA . ILE A 1 299 ? 14.104 -11.571 -15.606 1.00 98.06 299 ILE A CA 1
ATOM 2324 C C . ILE A 1 299 ? 13.467 -11.197 -14.261 1.00 98.06 299 ILE A C 1
ATOM 2326 O O . ILE A 1 299 ? 13.876 -11.718 -13.223 1.00 98.06 299 ILE A O 1
ATOM 2330 N N . ASN A 1 300 ? 12.409 -10.380 -14.270 1.00 98.25 300 ASN A N 1
ATOM 2331 C CA . ASN A 1 300 ? 11.739 -9.924 -13.050 1.00 98.25 300 ASN A CA 1
ATOM 2332 C C . ASN A 1 300 ? 11.309 -11.089 -12.144 1.00 98.25 300 ASN A C 1
ATOM 2334 O O . ASN A 1 300 ? 11.567 -11.065 -10.941 1.00 98.25 300 ASN A O 1
ATOM 2338 N N . SER A 1 301 ? 10.746 -12.150 -12.721 1.00 96.31 301 SER A N 1
ATOM 2339 C CA . SER A 1 301 ? 10.201 -13.279 -11.962 1.00 96.31 301 SER A CA 1
ATOM 2340 C C . SER A 1 301 ? 11.282 -14.257 -11.501 1.00 96.31 301 SER A C 1
ATOM 2342 O O . SER A 1 301 ? 11.318 -14.636 -10.329 1.00 96.31 301 SER A O 1
ATOM 2344 N N . PHE A 1 302 ? 12.222 -14.621 -12.374 1.00 96.50 302 PHE A N 1
ATOM 2345 C CA . PHE A 1 302 ? 13.056 -15.814 -12.182 1.00 96.50 302 PHE A CA 1
ATOM 2346 C C . PHE A 1 302 ? 14.557 -15.549 -12.058 1.00 96.50 302 PHE A C 1
ATOM 2348 O O . PHE A 1 302 ? 15.281 -16.447 -11.629 1.00 96.50 302 PHE A O 1
ATOM 2355 N N . SER A 1 303 ? 15.051 -14.343 -12.369 1.00 96.56 303 SER A N 1
ATOM 2356 C CA . SER A 1 303 ? 16.472 -14.039 -12.164 1.00 96.56 303 SER A CA 1
ATOM 2357 C C . SER A 1 303 ? 16.859 -14.120 -10.684 1.00 96.56 303 SER A C 1
ATOM 2359 O O . SER A 1 303 ? 16.019 -13.977 -9.789 1.00 96.56 303 SER A O 1
ATOM 2361 N N . SER A 1 304 ? 18.147 -14.322 -10.426 1.00 94.31 304 SER A N 1
ATOM 2362 C CA . SER A 1 304 ? 18.726 -14.313 -9.084 1.00 94.31 304 SER A CA 1
ATOM 2363 C C . SER A 1 304 ? 20.111 -13.681 -9.124 1.00 94.31 304 SER A C 1
ATOM 2365 O O . SER A 1 304 ? 20.725 -13.619 -10.187 1.00 94.31 304 SER A O 1
ATOM 2367 N N . ASN A 1 305 ? 20.604 -13.241 -7.962 1.00 93.06 305 ASN A N 1
ATOM 2368 C CA . ASN A 1 305 ? 21.882 -12.539 -7.831 1.00 93.06 305 ASN A CA 1
ATOM 2369 C C . ASN A 1 305 ? 21.977 -11.316 -8.749 1.00 93.06 305 ASN A C 1
ATOM 2371 O O . ASN A 1 305 ? 23.024 -11.086 -9.339 1.00 93.06 305 ASN A O 1
ATOM 2375 N N . ASN A 1 306 ? 20.897 -10.549 -8.880 1.00 94.81 306 ASN A N 1
ATOM 2376 C CA . ASN A 1 306 ? 20.902 -9.312 -9.646 1.00 94.81 306 ASN A CA 1
ATOM 2377 C C . ASN A 1 306 ? 21.808 -8.286 -8.959 1.00 94.81 306 ASN A C 1
ATOM 2379 O O . ASN A 1 306 ? 21.630 -8.013 -7.771 1.00 94.81 306 ASN A O 1
ATOM 2383 N N . HIS A 1 307 ? 22.782 -7.739 -9.679 1.00 93.19 307 HIS A N 1
ATOM 2384 C CA . HIS A 1 307 ? 23.691 -6.723 -9.143 1.00 93.19 307 HIS A CA 1
ATOM 2385 C C . HIS A 1 307 ? 24.245 -5.827 -10.247 1.00 93.19 307 HIS A C 1
ATOM 2387 O O 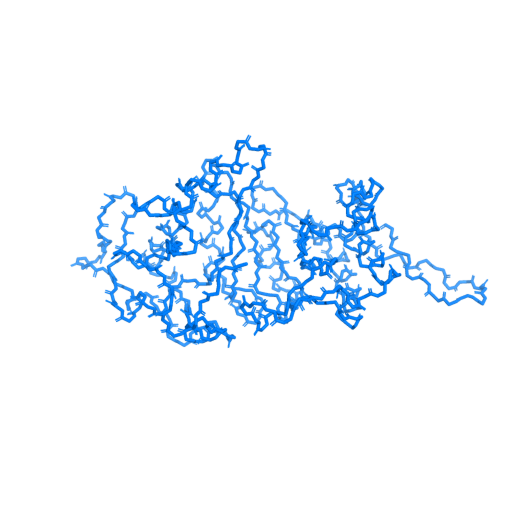. HIS A 1 307 ? 24.331 -6.210 -11.417 1.00 93.19 307 HIS A O 1
ATOM 2393 N N . GLU A 1 308 ? 24.657 -4.619 -9.864 1.00 92.50 308 GLU A N 1
ATOM 2394 C CA . GLU A 1 308 ? 25.447 -3.768 -10.748 1.00 92.50 308 GLU A CA 1
ATOM 2395 C C . GLU A 1 308 ? 26.765 -4.481 -11.075 1.00 92.50 308 GLU A C 1
ATOM 2397 O O . GLU A 1 308 ? 27.563 -4.797 -10.187 1.00 92.50 308 GLU A O 1
ATOM 2402 N N . CYS A 1 309 ? 27.001 -4.763 -12.358 1.00 85.38 309 CYS A N 1
ATOM 2403 C CA . CYS A 1 309 ? 28.272 -5.328 -12.776 1.00 85.38 309 CYS A CA 1
ATOM 2404 C C . CYS A 1 309 ? 29.334 -4.238 -12.828 1.00 85.38 309 CYS A C 1
ATOM 2406 O O . CYS A 1 309 ? 29.250 -3.293 -13.607 1.00 85.38 309 CYS A O 1
ATOM 2408 N N . SER A 1 310 ? 30.425 -4.450 -12.102 1.00 69.62 310 SER A N 1
ATOM 2409 C CA . SER A 1 310 ? 31.618 -3.598 -12.147 1.00 69.62 310 SER A CA 1
ATOM 2410 C C . SER A 1 310 ? 32.467 -3.810 -13.422 1.00 69.62 310 SER A C 1
ATOM 2412 O O . SER A 1 310 ? 33.682 -3.610 -13.407 1.00 69.62 310 SER A O 1
ATOM 2414 N N . CYS A 1 311 ? 31.885 -4.288 -14.529 1.00 56.03 311 CYS A N 1
ATOM 2415 C CA . CYS A 1 311 ? 32.657 -4.789 -15.667 1.00 56.03 311 CYS A CA 1
ATOM 2416 C C . CYS A 1 311 ? 33.128 -3.695 -16.648 1.00 56.03 311 CYS A C 1
ATOM 2418 O O . CYS A 1 311 ? 32.368 -3.204 -17.474 1.00 56.03 311 CYS A O 1
ATOM 2420 N N . LEU A 1 312 ? 34.454 -3.499 -16.618 1.00 47.75 312 LEU A N 1
ATOM 2421 C CA . LEU A 1 312 ? 35.379 -3.200 -17.726 1.00 47.75 312 LEU A CA 1
ATOM 2422 C C . LEU A 1 312 ? 35.390 -1.777 -18.314 1.00 47.75 312 LEU A C 1
ATOM 2424 O O . LEU A 1 312 ? 35.149 -1.567 -19.499 1.00 47.75 312 LEU A O 1
ATOM 2428 N N . LEU A 1 313 ? 35.926 -0.827 -17.540 1.00 41.56 313 LEU A N 1
ATOM 2429 C CA . LEU A 1 313 ? 36.750 0.252 -18.106 1.00 41.56 313 LEU A CA 1
ATOM 2430 C C . LEU A 1 313 ? 38.098 -0.323 -18.587 1.00 41.56 313 LEU A C 1
ATOM 2432 O O . LEU A 1 313 ? 39.151 -0.028 -18.028 1.00 41.56 313 LEU A O 1
ATOM 2436 N N . SER A 1 314 ? 38.092 -1.170 -19.616 1.00 41.38 314 SER A N 1
ATOM 2437 C CA . SER A 1 314 ? 39.298 -1.405 -20.411 1.00 41.38 314 SER A CA 1
ATOM 2438 C C . SER A 1 314 ? 38.996 -1.121 -21.876 1.00 41.38 314 SER A C 1
ATOM 2440 O O . SER A 1 314 ? 38.482 -1.972 -22.591 1.00 41.38 314 SER A O 1
ATOM 2442 N N . VAL A 1 315 ? 39.345 0.104 -22.269 1.00 44.59 315 VAL A N 1
ATOM 2443 C CA . VAL A 1 315 ? 39.740 0.517 -23.622 1.00 44.59 315 VAL A CA 1
ATOM 2444 C C . VAL A 1 315 ? 38.755 0.155 -24.742 1.00 44.59 315 VAL A C 1
ATOM 2446 O O . VAL A 1 315 ? 38.978 -0.783 -25.493 1.00 44.59 315 VAL A O 1
ATOM 2449 N N . ASP A 1 316 ? 37.709 0.965 -24.908 1.00 43.47 316 ASP A N 1
ATOM 2450 C CA . ASP A 1 316 ? 37.392 1.550 -26.218 1.00 43.47 316 ASP A CA 1
ATOM 2451 C C . ASP A 1 316 ? 36.362 2.678 -26.061 1.00 43.47 316 ASP A C 1
ATOM 2453 O O . ASP A 1 316 ? 35.465 2.595 -25.227 1.00 43.47 316 ASP A O 1
ATOM 2457 N N . HIS A 1 317 ? 36.516 3.754 -26.835 1.00 41.59 317 HIS A N 1
ATOM 2458 C CA . HIS A 1 317 ? 35.817 5.047 -26.731 1.00 41.59 317 HIS A CA 1
ATOM 2459 C C . HIS A 1 317 ? 34.284 5.019 -26.951 1.00 41.59 317 HIS A C 1
ATOM 2461 O O . HIS A 1 317 ? 33.758 5.724 -27.812 1.00 41.59 317 HIS A O 1
ATOM 2467 N N . ARG A 1 318 ? 33.526 4.257 -26.159 1.00 41.94 318 ARG A N 1
ATOM 2468 C CA . ARG A 1 318 ? 32.059 4.343 -26.106 1.00 41.94 318 ARG A CA 1
ATOM 2469 C C . ARG A 1 318 ? 31.583 4.814 -24.728 1.00 41.94 318 ARG A C 1
ATOM 2471 O O . ARG A 1 318 ? 32.212 4.470 -23.729 1.00 41.94 318 ARG A O 1
ATOM 2478 N N . PRO A 1 319 ? 30.514 5.635 -24.664 1.00 37.03 319 PRO A N 1
ATOM 2479 C CA . PRO A 1 319 ? 29.995 6.145 -23.400 1.00 37.03 319 PRO A CA 1
ATOM 2480 C C . PRO A 1 319 ? 29.558 4.986 -22.486 1.00 37.03 319 PRO A C 1
ATOM 2482 O O . PRO A 1 319 ? 29.112 3.953 -22.995 1.00 37.03 319 PRO A O 1
ATOM 2485 N N . PRO A 1 320 ? 29.702 5.131 -21.156 1.00 38.56 320 PRO A N 1
ATOM 2486 C CA . PRO A 1 320 ? 29.409 4.066 -20.208 1.00 38.56 320 PRO A CA 1
ATOM 2487 C C . PRO A 1 320 ? 27.927 3.691 -20.269 1.00 38.56 320 PRO A C 1
ATOM 2489 O O . PRO A 1 320 ? 27.051 4.532 -20.083 1.00 38.56 320 PRO A O 1
ATOM 2492 N N . VAL A 1 321 ? 27.661 2.410 -20.516 1.00 41.59 321 VAL A N 1
ATOM 2493 C CA . VAL A 1 321 ? 26.348 1.793 -20.326 1.00 41.59 321 VAL A CA 1
ATOM 2494 C C . VAL A 1 321 ? 26.466 0.954 -19.063 1.00 41.59 321 VAL A C 1
ATOM 2496 O O . VAL A 1 321 ? 27.228 -0.011 -19.040 1.00 41.59 321 VAL A O 1
ATOM 2499 N N . ALA A 1 322 ? 25.752 1.338 -18.006 1.00 39.84 322 ALA A N 1
ATOM 2500 C CA . ALA A 1 322 ? 25.601 0.492 -16.833 1.00 39.84 322 ALA A CA 1
ATOM 2501 C C . ALA A 1 322 ? 24.820 -0.759 -17.259 1.00 39.84 322 ALA A C 1
ATOM 2503 O O . ALA A 1 322 ? 23.623 -0.701 -17.534 1.00 39.84 322 ALA A O 1
ATOM 2504 N N . LEU A 1 323 ? 25.521 -1.881 -17.391 1.00 39.41 323 LEU A N 1
ATOM 2505 C CA . LEU A 1 323 ? 24.902 -3.184 -17.581 1.00 39.41 323 LEU A CA 1
ATOM 2506 C C . LEU A 1 323 ? 24.706 -3.786 -16.193 1.00 39.41 323 LEU A C 1
ATOM 2508 O O . LEU A 1 323 ? 25.671 -4.120 -15.508 1.00 39.41 323 LEU A O 1
ATOM 2512 N N . ILE A 1 324 ? 23.454 -3.908 -15.771 1.00 42.88 324 ILE A N 1
ATOM 2513 C CA . ILE A 1 324 ? 23.094 -4.771 -14.646 1.00 42.88 324 ILE A CA 1
ATOM 2514 C C . ILE A 1 324 ? 23.154 -6.214 -15.185 1.00 42.88 324 ILE A C 1
ATOM 2516 O O . ILE A 1 324 ? 22.995 -6.434 -16.390 1.00 42.88 324 ILE A O 1
ATOM 2520 N N . LYS A 1 325 ? 23.443 -7.200 -14.341 1.00 34.84 325 LYS A N 1
ATOM 2521 C CA . LYS A 1 325 ? 23.415 -8.623 -14.705 1.00 34.84 325 LYS A CA 1
ATOM 2522 C C . LYS A 1 325 ? 22.561 -9.388 -13.713 1.00 34.84 325 LYS A C 1
ATOM 2524 O O . LYS A 1 325 ? 22.486 -8.940 -12.546 1.00 34.84 325 LYS A O 1
#

Radius of gyration: 21.1 Å; chains: 1; bounding box: 66×37×62 Å

pLDDT: mean 91.6, std 14.29, range [34.84, 98.88]

InterPro domains:
  IPR002241 Glycoside hydrolase, family 27 [PF16499] (127-300)
  IPR002241 Glycoside hydrolase, family 27 [PR00740] (43-64)
  IPR002241 Glycoside hydrolase, family 27 [PR00740] (258-279)
  IPR002241 Glycoside hydrolase, family 27 [PTHR11452] (19-301)
  IPR002241 Glycoside hydrolase, family 27 [cd14792] (14-300)
  IPR013785 Aldolase-type TIM barrel [G3DSA:3.20.20.70] (1-303)
  IPR017853 Glycoside hydrolase superfamily [SSF51445] (16-300)

Organism: Opuntia streptacantha (NCBI:txid393608)